Protein AF-A0A3L7ZJ51-F1 (afdb_monomer)

Secondary structure (DSSP, 8-state):
--STTHHHHHHHHHHHHHHHHHHHHHHTT-HHHHHHGGGEEEETTEEEESS-HHHHHHHHHHS-TTSPPP---SBTTEEEETTEEEEEETTEEEEEE--GGGGSSS----S--TTSS--HHHHHHHHHHHHHHHHHH-SSHHHHHHHHHHHHHHHHHTT--HHHHHHHHHHHHHHSHHHHGGG-S--HHHHHHHHSPPPSS-HHHHHHHHTTTTSTTHHHHHHHHHHHHHHTT--HHHHHHHHHTTS-TTSHHHHHHHHHTT-SS------

Solvent-accessible surface area (backbone atoms only — not comparable to full-atom values): 15934 Å² total; per-residue (Å²): 132,93,54,93,59,44,66,61,52,53,43,50,55,54,47,51,36,52,50,50,47,54,52,49,35,58,74,70,64,41,60,70,63,53,57,34,51,73,48,48,48,72,56,84,91,50,74,48,71,55,91,36,81,60,52,78,75,40,46,77,75,41,38,59,87,91,60,76,86,75,86,77,52,81,46,102,46,30,30,74,55,92,57,29,30,40,34,56,56,97,92,38,86,39,35,26,75,36,57,78,68,73,76,48,98,57,90,76,89,85,71,79,48,62,86,51,101,56,68,64,71,66,58,58,47,54,55,47,56,49,52,52,50,35,44,68,40,24,60,48,58,67,55,35,23,53,54,37,24,54,50,37,45,54,41,46,75,29,62,47,55,66,76,55,52,53,54,46,48,54,51,40,54,69,77,46,44,78,57,46,52,79,68,47,98,71,55,71,45,55,54,37,56,70,16,44,54,80,61,87,51,50,69,66,58,46,57,57,50,62,75,38,63,96,44,89,66,38,68,66,55,49,46,55,50,50,57,55,40,45,69,66,37,47,57,58,58,36,47,49,54,33,46,50,77,75,38,61,73,88,38,69,69,42,52,53,45,30,59,78,62,71,43,71,86,51,77,82,75,72,133

Mean predicted aligned error: 6.63 Å

Radius of gyration: 26.56 Å; Cα contacts (8 Å, |Δi|>4): 261; chains: 1; bounding box: 64×36×78 Å

Foldseek 3Di:
DPDPCVLVVQVVVLVVLVVVVLVVCVVVVVVVLNVQCVQWDDDRLDIDGDNRPCCVVCVCVSDPPVDDDDDQAPDPAWHDDDQWIWGQDPNDTFIAGDDCCVVDPDDDDDAAQPVDPDDPVVSLVVLLVQLLVGLQGGLEVLRSLVSLQVVLVSVVVSVDALVSNLVSLVVSCVVVVVSCPSHPDDDSLRCCQRRHHADLAHPVLLVQLLVLPPHPPSLVSNLVVLLVCVVSNHDLQNSLVNLCVRDPCPDPSSVVSCVSNVSPPPPPPDD

pLDDT: mean 90.72, std 9.19, range [30.67, 98.12]

Organism: Parabacteroides distasonis (NCBI:txid823)

Structure (mmCIF, N/CA/C/O backbone):
data_AF-A0A3L7ZJ51-F1
#
_entry.id   AF-A0A3L7ZJ51-F1
#
loop_
_atom_site.group_PDB
_atom_site.id
_atom_site.type_symbol
_atom_site.label_atom_id
_atom_site.label_alt_id
_atom_site.label_comp_id
_atom_site.label_asym_id
_atom_site.label_entity_id
_atom_site.label_seq_id
_atom_site.pdbx_PDB_ins_code
_atom_site.Cartn_x
_atom_site.Cartn_y
_atom_site.Cartn_z
_atom_site.occupancy
_atom_site.B_iso_or_equiv
_atom_site.auth_seq_id
_atom_site.auth_comp_id
_atom_site.auth_asym_id
_atom_site.auth_atom_id
_atom_site.pdbx_PDB_model_num
ATOM 1 N N . MET A 1 1 ? -30.639 -9.937 6.201 1.00 53.44 1 MET A N 1
ATOM 2 C CA . MET A 1 1 ? -29.895 -9.439 5.019 1.00 53.44 1 MET A CA 1
ATOM 3 C C . MET A 1 1 ? -30.842 -9.340 3.830 1.00 53.44 1 MET A C 1
ATOM 5 O O . MET A 1 1 ? -31.761 -10.142 3.764 1.00 53.44 1 MET A O 1
ATOM 9 N N . GLY A 1 2 ? -30.653 -8.371 2.928 1.00 81.25 2 GLY A N 1
ATOM 10 C CA . GLY A 1 2 ? -31.446 -8.257 1.689 1.00 81.25 2 GLY A CA 1
ATOM 11 C C . GLY A 1 2 ? -32.393 -7.054 1.596 1.00 81.25 2 GLY A C 1
ATOM 12 O O . GLY A 1 2 ? -32.952 -6.817 0.532 1.00 81.25 2 GLY A O 1
ATOM 13 N N . THR A 1 3 ? -32.543 -6.261 2.661 1.00 84.88 3 THR A N 1
ATOM 14 C CA . THR A 1 3 ? -33.271 -4.981 2.635 1.00 84.88 3 THR A CA 1
ATOM 15 C C . THR A 1 3 ? -32.313 -3.819 2.897 1.00 84.88 3 THR A C 1
ATOM 17 O O . THR A 1 3 ? -31.356 -3.958 3.661 1.00 84.88 3 THR A O 1
ATOM 20 N N . ASN A 1 4 ? -32.572 -2.656 2.288 1.00 90.19 4 ASN A N 1
ATOM 21 C CA . ASN A 1 4 ? -31.683 -1.486 2.371 1.00 90.19 4 ASN A CA 1
ATOM 22 C C . ASN A 1 4 ? -31.471 -0.978 3.808 1.00 90.19 4 ASN A C 1
ATOM 24 O O . ASN A 1 4 ? -30.425 -0.414 4.111 1.00 90.19 4 ASN A O 1
ATOM 28 N N . CYS A 1 5 ? -32.447 -1.176 4.698 1.00 93.19 5 CYS A N 1
ATOM 29 C CA . CYS A 1 5 ? -32.374 -0.726 6.086 1.00 93.19 5 CYS A CA 1
ATOM 30 C C . CYS A 1 5 ? -31.684 -1.724 7.026 1.00 93.19 5 CYS A C 1
ATOM 32 O O . CYS A 1 5 ? -31.375 -1.357 8.155 1.00 93.19 5 CYS A O 1
ATOM 34 N N . ALA A 1 6 ? -31.446 -2.970 6.598 1.00 91.94 6 ALA A N 1
ATOM 35 C CA . ALA A 1 6 ? -30.962 -4.022 7.491 1.00 91.94 6 ALA A CA 1
ATOM 36 C C . ALA A 1 6 ? -29.646 -3.672 8.218 1.00 91.94 6 ALA A C 1
ATOM 38 O O . ALA A 1 6 ? -29.609 -3.876 9.429 1.00 91.94 6 ALA A O 1
ATOM 39 N N . PRO A 1 7 ? -28.606 -3.104 7.564 1.00 91.62 7 PRO A N 1
ATOM 40 C CA . PRO A 1 7 ? -27.367 -2.747 8.260 1.00 91.62 7 PRO A CA 1
ATOM 41 C C . PRO A 1 7 ? -27.575 -1.677 9.336 1.00 91.62 7 PRO A C 1
ATOM 43 O O . PRO A 1 7 ? -27.013 -1.780 10.417 1.00 91.62 7 PRO A O 1
ATOM 46 N N . LEU A 1 8 ? -28.427 -0.680 9.067 1.00 91.81 8 LEU A N 1
ATOM 47 C CA . LEU A 1 8 ? -28.727 0.393 10.021 1.00 91.81 8 LEU A CA 1
ATOM 48 C C . LEU A 1 8 ? -29.508 -0.129 11.229 1.00 91.81 8 LEU A C 1
ATOM 50 O O . LEU A 1 8 ? -29.259 0.288 12.354 1.00 91.81 8 LEU A O 1
ATOM 54 N N . VAL A 1 9 ? -30.450 -1.046 10.998 1.00 93.00 9 VAL A N 1
ATOM 55 C CA . VAL A 1 9 ? -31.218 -1.679 12.076 1.00 93.00 9 VAL A CA 1
ATOM 56 C C . VAL A 1 9 ? -30.318 -2.571 12.929 1.00 93.00 9 VAL A C 1
ATOM 58 O O . VAL A 1 9 ? -30.420 -2.519 14.148 1.00 93.00 9 VAL A O 1
ATOM 61 N N . ALA A 1 10 ? -29.425 -3.351 12.312 1.00 92.31 10 ALA A N 1
ATOM 62 C CA . ALA A 1 10 ? -28.458 -4.175 13.034 1.00 92.31 10 ALA A CA 1
ATOM 63 C C . ALA A 1 10 ? -27.493 -3.319 13.869 1.00 92.31 10 ALA A C 1
ATOM 65 O O . ALA A 1 10 ? -27.278 -3.604 15.044 1.00 92.31 10 ALA A O 1
ATOM 66 N N . ASP A 1 11 ? -26.980 -2.228 13.295 1.00 93.69 11 ASP A N 1
ATOM 67 C CA . ASP A 1 11 ? -26.101 -1.298 14.003 1.00 93.69 11 ASP A CA 1
ATOM 68 C C . ASP A 1 11 ? -26.805 -0.630 15.194 1.00 93.69 11 ASP A C 1
ATOM 70 O O . ASP A 1 11 ? -26.256 -0.587 16.295 1.00 93.69 11 ASP A O 1
ATOM 74 N N . LEU A 1 12 ? -28.054 -0.184 15.008 1.00 94.31 12 LEU A N 1
ATOM 75 C CA . LEU A 1 12 ? -28.866 0.377 16.087 1.00 94.31 12 LEU A CA 1
ATOM 76 C C . LEU A 1 12 ? -29.159 -0.664 17.174 1.00 94.31 12 LEU A C 1
ATOM 78 O O . LEU A 1 12 ? -29.085 -0.341 18.357 1.00 94.31 12 LEU A O 1
ATOM 82 N N . PHE A 1 13 ? -29.477 -1.898 16.782 1.00 93.69 13 PHE A N 1
ATOM 83 C CA . PHE A 1 13 ? -29.723 -3.003 17.704 1.00 93.69 13 PHE A CA 1
ATOM 84 C C . PHE A 1 13 ? -28.505 -3.242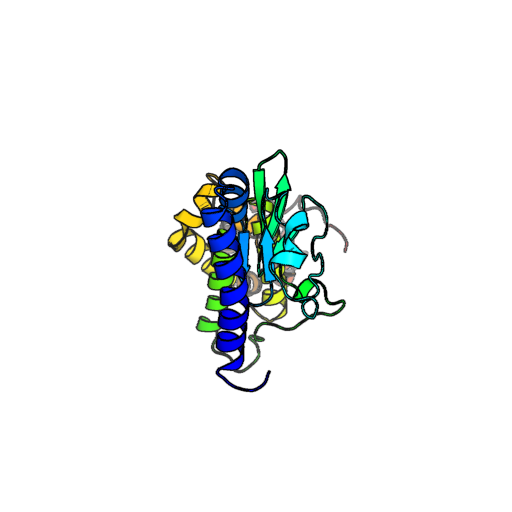 18.601 1.00 93.69 13 PHE A C 1
ATOM 86 O O . PHE A 1 13 ? -28.634 -3.157 19.820 1.00 93.69 13 PHE A O 1
ATOM 93 N N . LEU A 1 14 ? -27.311 -3.418 18.027 1.00 94.81 14 LEU A N 1
ATOM 94 C CA . LEU A 1 14 ? -26.074 -3.588 18.800 1.00 94.81 14 LEU A CA 1
ATOM 95 C C . LEU A 1 14 ? -25.763 -2.362 19.670 1.00 94.81 14 LEU A C 1
ATOM 97 O O . LEU A 1 14 ? -25.428 -2.512 20.844 1.00 94.81 14 LEU A O 1
ATOM 101 N N . TYR A 1 15 ? -25.971 -1.154 19.140 1.00 95.12 15 TYR A N 1
ATOM 102 C CA . TYR A 1 15 ? -25.786 0.085 19.895 1.00 95.12 15 TYR A CA 1
ATOM 103 C C . TYR A 1 15 ? -26.662 0.155 21.153 1.00 95.12 15 TYR A C 1
ATOM 105 O O . TYR A 1 15 ? -26.221 0.695 22.168 1.00 95.12 15 TYR A O 1
ATOM 113 N N . THR A 1 16 ? -27.895 -0.372 21.128 1.00 95.75 16 THR A N 1
ATOM 114 C CA . THR A 1 16 ? -28.755 -0.350 22.326 1.00 95.75 16 THR A CA 1
ATOM 115 C C . THR A 1 16 ? -28.158 -1.139 23.491 1.00 95.75 16 THR A C 1
ATOM 117 O O . THR A 1 16 ? -28.114 -0.606 24.601 1.00 95.75 16 THR A O 1
ATOM 120 N N . TYR A 1 17 ? -27.615 -2.329 23.226 1.00 95.44 17 TYR A N 1
ATOM 121 C CA . TYR A 1 17 ? -26.923 -3.155 24.217 1.00 95.44 17 TYR A CA 1
ATOM 122 C C . TYR A 1 17 ? -25.670 -2.467 24.768 1.00 95.44 17 TYR A C 1
ATOM 124 O O . TYR A 1 17 ? -25.504 -2.326 25.980 1.00 95.44 17 TYR A O 1
ATOM 132 N N . GLU A 1 18 ? -24.812 -1.969 23.873 1.00 95.56 18 GLU A N 1
ATOM 133 C CA . GLU A 1 18 ? -23.581 -1.260 24.239 1.00 95.56 18 GLU A CA 1
ATOM 134 C C . GLU A 1 18 ? -23.888 -0.026 25.103 1.00 95.56 18 GLU A C 1
ATOM 136 O O . GLU A 1 18 ? -23.260 0.201 26.139 1.00 95.56 18 GLU A O 1
ATOM 141 N N . LYS A 1 19 ? -24.896 0.763 24.711 1.00 95.94 19 LYS A N 1
ATOM 142 C CA . LYS A 1 19 ? -25.324 1.960 25.442 1.00 95.94 19 LYS A CA 1
ATOM 143 C C . LYS A 1 19 ? -25.854 1.618 26.829 1.00 95.94 19 LYS A C 1
ATOM 145 O O . LYS A 1 19 ? -25.497 2.302 27.789 1.00 95.94 19 LYS A O 1
ATOM 150 N N . GLU A 1 20 ? -26.721 0.615 26.940 1.00 96.81 20 GLU A N 1
ATOM 151 C CA . GLU A 1 20 ? -27.292 0.203 28.222 1.00 96.81 20 GLU A CA 1
ATOM 152 C C . GLU A 1 20 ? -26.197 -0.266 29.186 1.00 96.81 20 GLU A C 1
ATOM 154 O O . GLU A 1 20 ? -26.138 0.199 30.328 1.00 96.81 20 GLU A O 1
ATOM 159 N N . PHE A 1 21 ? -25.269 -1.094 28.700 1.00 96.06 21 PHE A N 1
ATOM 160 C CA . PHE A 1 21 ? -24.116 -1.549 29.470 1.00 96.06 21 PHE A CA 1
ATOM 161 C C . PHE A 1 21 ? -23.270 -0.376 29.994 1.00 96.06 21 PHE A C 1
ATOM 163 O O . PHE A 1 21 ? -23.012 -0.271 31.197 1.00 96.06 21 PHE A O 1
ATOM 170 N N . ILE A 1 22 ? -22.908 0.570 29.120 1.00 95.81 22 ILE A N 1
ATOM 171 C CA . ILE A 1 22 ? -22.125 1.758 29.494 1.00 95.81 22 ILE A CA 1
ATOM 172 C C . ILE A 1 22 ? -22.863 2.621 30.532 1.00 95.81 22 ILE A C 1
ATOM 174 O O . ILE A 1 22 ? -22.263 3.079 31.510 1.00 95.81 22 ILE A O 1
ATOM 178 N N . GLN A 1 23 ? -24.177 2.812 30.375 1.00 96.44 23 GLN A N 1
ATOM 179 C CA . GLN A 1 23 ? -24.996 3.543 31.348 1.00 96.44 23 GLN A CA 1
ATOM 180 C C . GLN A 1 23 ? -25.055 2.833 32.705 1.00 96.44 23 GLN A C 1
ATOM 182 O O . GLN A 1 23 ? -25.053 3.494 33.747 1.00 96.44 23 GLN A O 1
ATOM 187 N N . ASN A 1 24 ? -25.094 1.502 32.716 1.00 95.94 24 ASN A N 1
ATOM 188 C CA . ASN A 1 24 ? -25.112 0.718 33.946 1.00 95.94 24 ASN A CA 1
ATOM 189 C C . ASN A 1 24 ? -23.770 0.790 34.686 1.00 95.94 24 ASN A C 1
ATOM 191 O O . ASN A 1 24 ? -23.778 1.032 35.895 1.00 95.94 24 ASN A O 1
ATOM 195 N N . LEU A 1 25 ? -22.631 0.717 33.983 1.00 94.94 25 LEU A N 1
ATOM 196 C CA . LEU A 1 25 ? -21.312 0.968 34.584 1.00 94.94 25 LEU A CA 1
ATOM 197 C C . LEU A 1 25 ? -21.237 2.358 35.232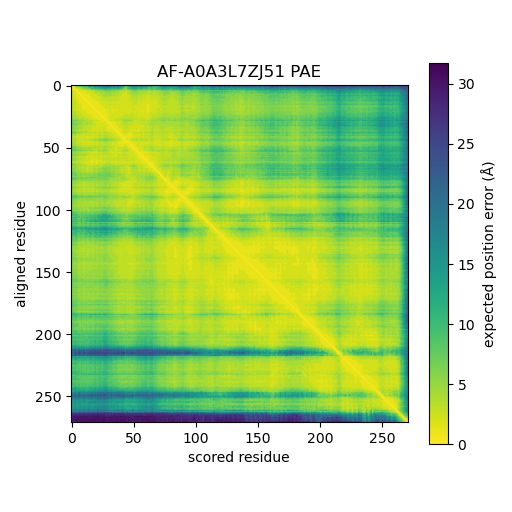 1.00 94.94 25 LEU A C 1
ATOM 199 O O . LEU A 1 25 ? -20.751 2.501 36.358 1.00 94.94 25 LEU A O 1
ATOM 203 N N . GLN A 1 26 ? -21.779 3.379 34.559 1.00 95.19 26 GLN A N 1
ATOM 204 C CA . GLN A 1 26 ? -21.815 4.745 35.082 1.00 95.19 26 GLN A CA 1
ATOM 205 C C . GLN A 1 26 ? -22.679 4.858 36.349 1.00 95.19 26 GLN A C 1
ATOM 207 O O . GLN A 1 26 ? -22.248 5.468 37.330 1.00 95.19 26 GLN A O 1
ATOM 212 N N . LYS A 1 27 ? -23.869 4.240 36.369 1.00 96.56 27 LYS A N 1
ATOM 213 C CA . LYS A 1 27 ? -24.745 4.196 37.558 1.00 96.56 27 LYS A CA 1
ATOM 214 C C . LYS A 1 27 ? -24.078 3.479 38.734 1.00 96.56 27 LYS A C 1
ATOM 216 O O . LYS A 1 27 ? -24.195 3.935 39.869 1.00 96.56 27 LYS A O 1
ATOM 221 N N . GLN A 1 28 ? -23.351 2.396 38.458 1.00 95.56 28 GLN A N 1
ATOM 222 C CA . GLN A 1 28 ? -22.592 1.625 39.449 1.00 95.56 28 GLN A CA 1
ATOM 223 C C . GLN A 1 28 ? -21.291 2.315 39.893 1.00 95.56 28 GLN A C 1
ATOM 225 O O . GLN A 1 28 ? -20.623 1.814 40.793 1.00 95.56 28 GLN A O 1
ATOM 230 N N . ARG A 1 29 ? -20.932 3.464 39.297 1.00 94.75 29 ARG A N 1
ATOM 231 C CA . ARG A 1 29 ? -19.692 4.216 39.572 1.00 94.75 29 ARG A CA 1
ATOM 232 C C . ARG A 1 29 ? -18.406 3.418 39.292 1.00 94.75 29 ARG A C 1
ATOM 234 O O . ARG A 1 29 ? -17.367 3.696 39.888 1.00 94.75 29 ARG A O 1
ATOM 241 N N . LYS A 1 30 ? -18.460 2.470 38.350 1.00 93.00 30 LYS A N 1
ATOM 242 C CA . LYS A 1 30 ? -17.317 1.681 37.851 1.00 93.00 30 LYS A CA 1
ATOM 243 C C . LYS A 1 30 ? -16.521 2.467 36.805 1.00 93.00 30 LYS A C 1
ATOM 245 O O . LYS A 1 30 ? -16.566 2.195 35.605 1.00 93.00 30 LYS A O 1
ATOM 250 N N . PHE A 1 31 ? -15.890 3.554 37.248 1.00 92.69 31 PHE A N 1
ATOM 251 C CA . PHE A 1 31 ? -15.276 4.528 36.342 1.00 92.69 31 PHE A CA 1
ATOM 252 C C . PHE A 1 31 ? -13.987 4.034 35.683 1.00 92.69 31 PHE A C 1
ATOM 254 O O . PHE A 1 31 ? -13.658 4.504 34.595 1.00 92.69 31 PHE A O 1
ATOM 261 N N . ASP A 1 32 ? -13.253 3.120 36.312 1.00 90.75 32 ASP A N 1
ATOM 262 C CA . ASP A 1 32 ? -11.999 2.620 35.749 1.00 90.75 32 ASP A CA 1
ATOM 263 C C . ASP A 1 32 ? -12.262 1.614 34.624 1.00 90.75 32 ASP A C 1
ATOM 265 O O . ASP A 1 32 ? -11.652 1.709 33.558 1.00 90.75 32 ASP A O 1
ATOM 269 N N . GLU A 1 33 ? -13.263 0.748 34.783 1.00 90.62 33 GLU A N 1
ATOM 270 C CA . GLU A 1 33 ? -13.760 -0.116 33.715 1.00 90.62 33 GLU A CA 1
ATOM 271 C C . GLU A 1 33 ? -14.336 0.716 32.571 1.00 90.62 33 GLU A C 1
ATOM 273 O O . GLU A 1 33 ? -13.999 0.477 31.415 1.00 90.62 33 GLU A O 1
ATOM 278 N N . LEU A 1 34 ? -15.132 1.747 32.883 1.00 92.12 34 LEU A N 1
ATOM 279 C CA . LEU A 1 34 ? -15.698 2.654 31.881 1.00 92.12 34 LEU A CA 1
ATOM 280 C C . LEU A 1 34 ? -14.611 3.284 30.992 1.00 92.12 34 LEU A C 1
ATOM 282 O O . LEU A 1 34 ? -14.774 3.344 29.774 1.00 92.12 34 LEU A O 1
ATOM 286 N N . LYS A 1 35 ? -13.483 3.713 31.576 1.00 92.00 35 LYS A N 1
ATOM 287 C CA . LYS A 1 35 ? -12.353 4.273 30.814 1.00 92.00 35 LYS A CA 1
ATOM 288 C C . LYS A 1 35 ? -11.750 3.267 29.835 1.00 92.00 35 LYS A C 1
ATOM 290 O O . LYS A 1 35 ? -11.322 3.682 28.760 1.00 92.00 35 LYS A O 1
ATOM 295 N N . CYS A 1 36 ? -11.728 1.977 30.173 1.00 91.44 36 CYS A N 1
ATOM 296 C CA . CYS A 1 36 ? -11.171 0.939 29.301 1.00 91.44 36 CYS A CA 1
ATOM 297 C C . CYS A 1 36 ? -11.949 0.825 27.975 1.00 91.44 36 CYS A C 1
ATOM 299 O O . CYS A 1 36 ? -11.364 0.550 26.927 1.00 91.44 36 CYS A O 1
ATOM 301 N N . PHE A 1 37 ? -13.255 1.113 27.984 1.00 93.19 37 PHE A N 1
ATOM 302 C CA . PHE A 1 37 ? -14.092 1.072 26.781 1.00 93.19 37 PHE A CA 1
ATOM 303 C C . PHE A 1 37 ? -13.894 2.268 25.836 1.00 93.19 37 PHE A C 1
ATOM 305 O O . PHE A 1 37 ? -14.335 2.197 24.692 1.00 93.19 37 PHE A O 1
ATOM 312 N N . ASN A 1 38 ? -13.162 3.319 26.231 1.00 91.25 38 ASN A N 1
ATOM 313 C CA . ASN A 1 38 ? -12.865 4.455 25.342 1.00 91.25 38 ASN A CA 1
ATOM 314 C C . ASN A 1 38 ? -12.064 4.049 24.093 1.00 91.25 38 ASN A C 1
ATOM 316 O O . ASN A 1 38 ? -12.191 4.681 23.048 1.00 91.25 38 ASN A O 1
ATOM 320 N N . ASN A 1 39 ? -11.256 2.989 24.198 1.00 88.56 39 ASN A N 1
ATOM 321 C CA . ASN A 1 39 ? -10.450 2.445 23.100 1.00 88.56 39 ASN A CA 1
ATOM 322 C C . ASN A 1 39 ? -11.101 1.206 22.462 1.00 88.56 39 ASN A C 1
ATOM 324 O O . ASN A 1 39 ? -10.420 0.350 21.892 1.00 88.56 39 ASN A O 1
ATOM 328 N N . THR A 1 40 ? -12.422 1.082 22.603 1.00 93.56 40 THR A N 1
ATOM 329 C CA . THR A 1 40 ? -13.230 0.055 21.946 1.00 93.56 40 THR A CA 1
ATOM 330 C C . THR A 1 40 ? -14.028 0.707 20.830 1.00 93.56 40 THR A C 1
ATOM 332 O O . THR A 1 40 ? -14.694 1.718 21.028 1.00 93.56 40 THR A O 1
ATOM 335 N N . SER A 1 41 ? -13.926 0.162 19.628 1.00 92.62 41 SER A N 1
ATOM 336 C CA . SER A 1 41 ? -14.610 0.673 18.445 1.00 92.62 41 SER A CA 1
ATOM 337 C C . SER A 1 41 ? -15.269 -0.477 17.711 1.00 92.62 41 SER A C 1
ATOM 339 O O . SER A 1 41 ? -14.646 -1.516 17.504 1.00 92.62 41 SER A O 1
ATOM 341 N N . ARG A 1 42 ? -16.516 -0.280 17.292 1.00 94.00 42 ARG A N 1
ATOM 342 C CA . ARG A 1 42 ? -17.255 -1.235 16.472 1.00 94.00 42 ARG A CA 1
ATOM 343 C C . ARG A 1 42 ? -17.532 -0.630 15.104 1.00 94.00 42 ARG A C 1
ATOM 345 O O . ARG A 1 42 ? -17.902 0.538 14.996 1.00 94.00 42 ARG A O 1
ATOM 352 N N . TYR A 1 43 ? -17.354 -1.431 14.065 1.00 92.50 43 TYR A N 1
ATOM 353 C CA . TYR A 1 43 ? -17.807 -1.127 12.720 1.00 92.50 43 TYR A CA 1
ATOM 354 C C . TYR A 1 43 ? -18.695 -2.265 12.235 1.00 92.50 43 TYR A C 1
ATOM 356 O O . TYR A 1 43 ? -18.200 -3.334 11.887 1.00 92.50 43 TYR A O 1
ATOM 364 N N . LEU A 1 44 ? -20.007 -2.018 12.207 1.00 90.06 44 LEU A N 1
ATOM 365 C CA . LEU A 1 44 ? -21.012 -3.045 11.929 1.00 90.06 44 LEU A CA 1
ATOM 366 C C . LEU A 1 44 ? -20.796 -4.264 12.842 1.00 90.06 44 LEU A C 1
ATOM 368 O O . LEU A 1 44 ? -21.014 -4.146 14.048 1.00 90.06 44 LEU A O 1
ATOM 372 N N . ASP A 1 45 ? -20.331 -5.379 12.282 1.00 90.00 45 ASP A N 1
ATOM 373 C CA . ASP A 1 45 ? -20.145 -6.652 12.979 1.00 90.00 45 ASP A CA 1
ATOM 374 C C . ASP A 1 45 ? -18.711 -6.845 13.520 1.00 90.00 45 ASP A C 1
ATOM 376 O O . ASP A 1 45 ? -18.468 -7.760 14.306 1.00 90.00 45 ASP A O 1
ATOM 380 N N . ASP A 1 46 ? -17.757 -5.989 13.133 1.00 92.62 46 ASP A N 1
ATOM 381 C CA . ASP A 1 46 ? -16.360 -6.080 13.567 1.00 92.62 46 ASP A CA 1
ATOM 382 C C . ASP A 1 46 ? -16.105 -5.178 14.782 1.00 92.62 46 ASP A C 1
ATOM 384 O O . ASP A 1 46 ? -16.381 -3.976 14.755 1.00 92.62 46 ASP A O 1
ATOM 388 N N . ILE A 1 47 ? -15.510 -5.733 15.841 1.00 94.31 47 ILE A N 1
ATOM 389 C CA . ILE A 1 47 ? -15.136 -4.998 17.057 1.00 94.31 47 ILE A CA 1
ATOM 390 C C . ILE A 1 47 ? -13.614 -4.995 17.204 1.00 94.31 47 ILE A C 1
ATOM 392 O O . ILE A 1 47 ? -12.972 -6.044 17.182 1.00 94.31 47 ILE A O 1
ATOM 396 N N . LEU A 1 48 ? -13.046 -3.809 17.411 1.00 94.25 48 LEU A N 1
ATOM 397 C CA . LEU A 1 48 ? -11.648 -3.601 17.757 1.00 94.25 48 LEU A CA 1
ATOM 398 C C . LEU A 1 48 ? -11.543 -3.053 19.176 1.00 94.25 48 LEU A C 1
ATOM 400 O O . LEU A 1 48 ? -12.058 -1.981 19.488 1.00 94.25 48 LEU A O 1
ATOM 404 N N . THR A 1 49 ? -10.814 -3.770 20.021 1.00 92.88 49 THR A N 1
ATOM 405 C CA . THR A 1 4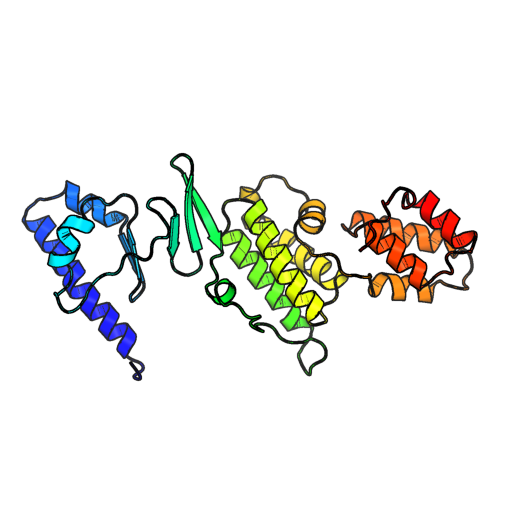9 ? -10.497 -3.364 21.393 1.00 92.88 49 THR A CA 1
ATOM 406 C C . THR A 1 49 ? -8.987 -3.285 21.549 1.00 92.88 49 THR A C 1
ATOM 408 O O . THR A 1 49 ? -8.301 -4.295 21.370 1.00 92.88 49 THR A O 1
ATOM 411 N N . ILE A 1 50 ? -8.465 -2.113 21.906 1.00 89.62 50 ILE A N 1
ATOM 412 C CA . ILE A 1 50 ? -7.037 -1.924 22.190 1.00 89.62 50 ILE A CA 1
ATOM 413 C C . ILE A 1 50 ? -6.875 -1.646 23.683 1.00 89.62 50 ILE A C 1
ATOM 415 O O . ILE A 1 50 ? -7.493 -0.722 24.203 1.00 89.62 50 ILE A O 1
ATOM 419 N N . ASP A 1 51 ? -6.034 -2.443 24.347 1.00 88.81 51 ASP A N 1
ATOM 420 C CA . ASP A 1 51 ? -5.692 -2.286 25.770 1.00 88.81 51 ASP A CA 1
ATOM 421 C C . ASP A 1 51 ? -6.919 -2.254 26.707 1.00 88.81 51 ASP A C 1
ATOM 423 O O . ASP A 1 51 ? -7.023 -1.444 27.624 1.00 88.81 51 ASP A O 1
ATOM 427 N N . ASN A 1 52 ? -7.893 -3.136 26.450 1.00 91.44 52 ASN A N 1
ATOM 428 C CA . ASN A 1 52 ? -9.111 -3.257 27.250 1.00 91.44 52 ASN A CA 1
ATOM 429 C C . ASN A 1 52 ? -9.227 -4.667 27.865 1.00 91.44 52 ASN A C 1
ATOM 431 O O . ASN A 1 52 ? -9.863 -5.542 27.271 1.00 91.44 52 ASN A O 1
ATOM 435 N N . PRO A 1 53 ? -8.643 -4.913 29.055 1.00 86.50 53 PRO A N 1
ATOM 436 C CA . PRO A 1 53 ? -8.761 -6.205 29.734 1.00 86.50 53 PRO A CA 1
ATOM 437 C C . PRO A 1 53 ? -10.187 -6.487 30.237 1.00 86.50 53 PRO A C 1
ATOM 439 O O . PRO A 1 53 ? -10.551 -7.646 30.426 1.00 86.50 53 PRO A O 1
ATOM 442 N N . ALA A 1 54 ? -11.009 -5.450 30.432 1.00 91.38 54 ALA A N 1
ATOM 443 C CA . ALA A 1 54 ? -12.380 -5.587 30.915 1.00 91.38 54 ALA A CA 1
ATOM 444 C C . ALA A 1 54 ? -13.333 -6.142 29.843 1.00 91.38 54 ALA A C 1
ATOM 446 O O . ALA A 1 54 ? -14.328 -6.779 30.186 1.00 91.38 54 ALA A O 1
ATOM 447 N N . PHE A 1 55 ? -13.031 -5.948 28.554 1.00 92.94 55 PHE A N 1
ATOM 448 C CA . PHE A 1 55 ? -13.904 -6.393 27.465 1.00 92.94 55 PHE A CA 1
ATOM 449 C C . PHE A 1 55 ? -14.195 -7.896 27.526 1.00 92.94 55 PHE A C 1
ATOM 451 O O . PHE A 1 55 ? -15.348 -8.306 27.441 1.00 92.94 55 PHE A O 1
ATOM 458 N N . GLU A 1 56 ? -13.164 -8.718 27.738 1.00 89.50 56 GLU A N 1
ATOM 459 C CA . GLU A 1 56 ? -13.312 -10.177 27.762 1.00 89.50 56 GLU A CA 1
ATOM 460 C C . GLU A 1 56 ? -14.192 -10.655 28.929 1.00 89.50 56 GLU A C 1
ATOM 462 O O . GLU A 1 56 ? -14.922 -11.635 28.786 1.00 89.50 56 GLU A O 1
ATOM 467 N N . LEU A 1 57 ? -14.161 -9.938 30.058 1.00 91.69 57 LEU A N 1
ATOM 468 C CA . LEU A 1 57 ? -14.981 -10.229 31.238 1.00 91.69 57 LEU A CA 1
ATOM 469 C C . LEU A 1 57 ? -16.458 -9.899 30.996 1.00 91.69 57 LEU A C 1
ATOM 471 O O . LEU A 1 57 ? -17.335 -10.652 31.413 1.00 91.69 57 LEU A O 1
ATOM 475 N N . TYR A 1 58 ? -16.724 -8.784 30.316 1.00 93.12 58 TYR A N 1
ATOM 476 C CA . TYR A 1 58 ? -18.070 -8.232 30.164 1.00 93.12 58 TYR A CA 1
ATOM 477 C C . TYR A 1 58 ? -18.745 -8.567 28.834 1.00 93.12 58 TYR A C 1
ATOM 479 O O . TYR A 1 58 ? -19.924 -8.277 28.667 1.00 93.12 58 TYR A O 1
ATOM 487 N N . LYS A 1 59 ? -18.061 -9.211 27.882 1.00 92.31 59 LYS A N 1
ATOM 488 C CA . LYS A 1 59 ? -18.621 -9.476 26.546 1.00 92.31 59 LYS A CA 1
ATOM 489 C C . LYS A 1 59 ? -19.970 -10.212 26.558 1.00 92.31 59 LYS A C 1
ATOM 491 O O . LYS A 1 59 ? -20.827 -9.902 25.739 1.00 92.31 59 LYS A O 1
ATOM 496 N N . ASN A 1 60 ? -20.165 -11.129 27.509 1.00 92.25 60 ASN A N 1
ATOM 497 C CA . ASN A 1 60 ? -21.406 -11.898 27.674 1.00 92.25 60 ASN A CA 1
ATOM 498 C C . ASN A 1 60 ? -22.505 -11.119 28.424 1.00 92.25 60 ASN A C 1
ATOM 500 O O . ASN A 1 60 ? -23.648 -11.559 28.454 1.00 92.25 60 ASN A O 1
ATOM 504 N N . GLU A 1 61 ? -22.152 -10.010 29.083 1.00 93.88 61 GLU A N 1
ATOM 505 C CA . GLU A 1 61 ? -23.108 -9.066 29.677 1.00 93.88 61 GLU A CA 1
ATOM 506 C C . GLU A 1 61 ? -23.528 -8.006 28.652 1.00 93.88 61 GLU A C 1
ATOM 508 O O . GLU A 1 61 ? -24.679 -7.580 28.646 1.00 93.88 61 GLU A O 1
ATOM 513 N N . ILE A 1 62 ? -22.604 -7.598 27.773 1.00 94.88 62 ILE A N 1
ATOM 514 C CA . ILE A 1 62 ? -22.875 -6.631 26.708 1.00 94.88 62 ILE A CA 1
ATOM 515 C C . ILE A 1 62 ? -23.794 -7.260 25.664 1.00 94.88 62 ILE A C 1
ATOM 517 O O . ILE A 1 62 ? -24.840 -6.700 25.361 1.00 94.88 62 ILE A O 1
ATOM 521 N N . TYR A 1 63 ? -23.415 -8.409 25.102 1.00 94.75 63 TYR A N 1
ATOM 522 C CA . TYR A 1 63 ? -24.140 -9.006 23.984 1.00 94.75 63 TYR A CA 1
ATOM 523 C C . TYR A 1 63 ? -25.014 -10.181 24.434 1.00 94.75 63 TYR A C 1
ATOM 525 O O . TYR A 1 63 ? -24.616 -10.943 25.318 1.00 94.75 63 TYR A O 1
ATOM 533 N N . PRO A 1 64 ? -26.196 -10.358 23.818 1.00 92.69 64 PRO A N 1
ATOM 534 C CA . PRO A 1 64 ? -27.073 -11.485 24.110 1.00 92.69 64 PRO A CA 1
ATOM 535 C C . PRO A 1 64 ? -26.421 -12.819 23.697 1.00 92.69 64 PRO A C 1
ATOM 537 O O . PRO A 1 64 ? -25.544 -12.852 22.833 1.00 92.69 64 PRO A O 1
ATOM 540 N N . GLN A 1 65 ? -26.850 -13.934 24.299 1.00 91.31 65 GLN A N 1
ATOM 541 C CA . GLN A 1 65 ? -26.214 -15.253 24.120 1.00 91.31 65 GLN A CA 1
ATOM 542 C C . GLN A 1 65 ? -26.262 -15.760 22.671 1.00 91.31 65 GLN A C 1
ATOM 544 O O . GLN A 1 65 ? -25.397 -16.525 22.243 1.00 91.31 65 GLN A O 1
ATOM 549 N N . GLU A 1 66 ? -27.249 -15.308 21.902 1.00 91.69 66 GLU A N 1
ATOM 550 C CA . GLU A 1 66 ? -27.409 -15.592 20.479 1.00 91.69 66 GLU A CA 1
ATOM 551 C C . GLU A 1 66 ? -26.285 -14.973 19.625 1.00 91.69 66 GLU A C 1
ATOM 553 O O . GLU A 1 66 ? -26.040 -15.429 18.507 1.00 91.69 66 GLU A O 1
ATOM 558 N N . LEU A 1 67 ? -25.577 -13.960 20.142 1.00 91.00 67 LEU A N 1
ATOM 559 C CA . LEU A 1 67 ? -24.453 -13.293 19.488 1.00 91.00 67 LEU A CA 1
ATOM 560 C C . LEU A 1 67 ? -23.124 -13.743 20.102 1.00 91.00 67 LEU A C 1
ATOM 562 O O . LEU A 1 67 ? -22.574 -13.131 21.015 1.00 91.00 67 LEU A O 1
ATOM 566 N N . THR A 1 68 ? -22.569 -14.823 19.554 1.00 89.38 68 THR A N 1
ATOM 567 C CA . THR A 1 68 ? -21.247 -15.316 19.958 1.00 89.38 68 THR A CA 1
ATOM 568 C C . THR A 1 68 ? -20.132 -14.545 19.251 1.00 89.38 68 THR A C 1
ATOM 570 O O . THR A 1 68 ? -20.006 -14.591 18.026 1.00 89.38 68 THR A O 1
ATOM 573 N N . LEU A 1 69 ? -19.281 -13.874 20.028 1.00 91.62 69 LEU A N 1
ATOM 574 C CA . LEU A 1 69 ? -18.095 -13.194 19.510 1.00 91.62 69 LEU A CA 1
ATOM 575 C C . LEU A 1 69 ? -16.953 -14.179 19.252 1.00 91.62 69 LEU A C 1
ATOM 577 O O . LEU A 1 69 ? -16.511 -14.894 20.154 1.00 91.62 69 LEU A O 1
ATOM 581 N N . ASN A 1 70 ? -16.419 -14.145 18.032 1.00 90.75 70 ASN A N 1
ATOM 582 C CA . ASN A 1 70 ? -15.250 -14.922 17.638 1.00 90.75 70 ASN A CA 1
ATOM 583 C C . ASN A 1 70 ? -13.990 -14.053 17.667 1.00 90.75 70 ASN A C 1
ATOM 585 O O . ASN A 1 70 ? -13.977 -12.938 17.148 1.00 90.75 70 ASN A O 1
ATOM 589 N N . LYS A 1 71 ? -12.901 -14.578 18.235 1.00 90.12 71 LYS A N 1
ATOM 590 C CA . LYS A 1 71 ? -11.610 -13.884 18.240 1.00 90.12 71 LYS A CA 1
ATOM 591 C C . LYS A 1 71 ? -10.949 -14.030 16.867 1.00 90.12 71 LYS A C 1
ATOM 593 O O . LYS A 1 71 ? -10.465 -15.105 16.531 1.00 90.12 71 LYS A O 1
ATOM 598 N N . ALA A 1 72 ? -10.925 -12.945 16.095 1.00 88.62 72 ALA A N 1
ATOM 599 C CA . ALA A 1 72 ? -10.335 -12.908 14.753 1.00 88.62 72 ALA A CA 1
ATOM 600 C C . ALA A 1 72 ? -8.821 -12.609 14.736 1.00 88.62 72 ALA A C 1
ATOM 602 O O . ALA A 1 72 ? -8.196 -12.638 13.678 1.00 88.62 72 ALA A O 1
ATOM 603 N N . ASN A 1 73 ? -8.225 -12.309 15.894 1.00 90.94 73 ASN A N 1
ATOM 604 C CA . ASN A 1 73 ? -6.820 -11.919 15.977 1.00 90.94 73 ASN A CA 1
ATOM 605 C C . ASN A 1 73 ? -5.885 -13.051 15.534 1.00 90.94 73 ASN A C 1
ATOM 607 O O . ASN A 1 73 ? -6.063 -14.203 15.930 1.00 90.94 73 ASN A O 1
ATOM 611 N N . LEU A 1 74 ? -4.823 -12.694 14.809 1.00 89.69 74 LEU A N 1
ATOM 612 C CA . LEU A 1 74 ? -3.736 -13.617 14.473 1.00 89.69 74 LEU A CA 1
ATOM 613 C C . LEU A 1 74 ? -2.872 -13.916 15.705 1.00 89.69 74 LEU A C 1
ATOM 615 O O . LEU A 1 74 ? -2.398 -15.034 15.892 1.00 89.69 74 LEU A O 1
ATOM 619 N N . SER A 1 75 ? -2.680 -12.919 16.570 1.00 92.44 75 SER A N 1
ATOM 620 C CA . SER A 1 75 ? -2.026 -13.069 17.871 1.00 92.44 75 SER A CA 1
ATOM 621 C C . SER A 1 75 ? -2.516 -12.000 18.855 1.00 92.44 75 SER A C 1
ATOM 623 O O . SER A 1 75 ? -3.316 -11.135 18.510 1.00 92.44 75 SER A O 1
ATOM 625 N N . ASN A 1 76 ? -2.029 -12.007 20.098 1.00 89.38 76 ASN A N 1
ATOM 626 C CA . ASN A 1 76 ? -2.362 -10.937 21.049 1.00 89.38 76 ASN A CA 1
ATOM 627 C C . ASN A 1 76 ? -1.781 -9.566 20.652 1.00 89.38 76 ASN A C 1
ATOM 629 O O . ASN A 1 76 ? -2.206 -8.553 21.198 1.00 89.38 76 ASN A O 1
ATOM 633 N N . THR A 1 77 ? -0.832 -9.524 19.714 1.00 93.25 77 THR A N 1
ATOM 634 C CA . THR A 1 77 ? -0.173 -8.299 19.248 1.00 93.25 77 THR A CA 1
ATOM 635 C C . THR A 1 77 ? -0.395 -8.032 17.763 1.00 93.25 77 THR A C 1
ATOM 637 O O . THR A 1 77 ? 0.174 -7.078 17.246 1.00 93.25 77 THR A O 1
ATOM 640 N N . GLU A 1 78 ? -1.197 -8.837 17.062 1.00 95.19 78 GLU A N 1
ATOM 641 C CA . GLU A 1 78 ? -1.463 -8.673 15.633 1.00 95.19 78 GLU A CA 1
ATOM 642 C C . GLU A 1 78 ? -2.901 -9.053 15.288 1.00 95.19 78 GLU A C 1
ATOM 644 O O . GLU A 1 78 ? -3.363 -10.153 15.609 1.00 95.19 78 GLU A O 1
ATOM 649 N N . THR A 1 79 ? -3.597 -8.155 14.596 1.00 94.81 79 THR A N 1
ATOM 650 C CA . THR A 1 79 ? -4.950 -8.410 14.114 1.00 94.81 79 THR A CA 1
ATOM 651 C C . THR A 1 79 ? -5.272 -7.605 12.853 1.00 94.81 79 THR A C 1
ATOM 653 O O . THR A 1 79 ? -4.920 -6.421 12.771 1.00 94.81 79 THR A O 1
ATOM 656 N N . PRO A 1 80 ? -5.948 -8.210 11.863 1.00 94.94 80 PRO A N 1
ATOM 657 C CA . PRO A 1 80 ? -6.597 -7.455 10.809 1.00 94.94 80 PRO A CA 1
ATOM 658 C C . PRO A 1 80 ? -7.873 -6.783 11.337 1.00 94.94 80 PRO A C 1
ATOM 660 O O . PRO A 1 80 ? -8.688 -7.405 12.012 1.00 94.94 80 PRO A O 1
ATOM 663 N N . PHE A 1 81 ? -8.081 -5.520 10.978 1.00 94.25 81 PHE A N 1
ATOM 664 C CA . PHE A 1 81 ? -9.326 -4.798 11.212 1.00 94.25 81 PHE A CA 1
ATOM 665 C C . PHE A 1 81 ? -9.630 -3.911 10.003 1.00 94.25 81 PHE A C 1
ATOM 667 O O . PHE A 1 81 ? -8.847 -3.021 9.662 1.00 94.25 81 PHE A O 1
ATOM 674 N N . LEU A 1 82 ? -10.766 -4.159 9.346 1.00 92.94 82 LEU A N 1
ATOM 675 C CA . LEU A 1 82 ? -11.147 -3.515 8.085 1.00 92.94 82 LEU A CA 1
ATOM 676 C C . LEU A 1 82 ? -10.059 -3.673 7.002 1.00 92.94 82 LEU A C 1
ATOM 678 O O . LEU A 1 82 ? -9.776 -4.786 6.5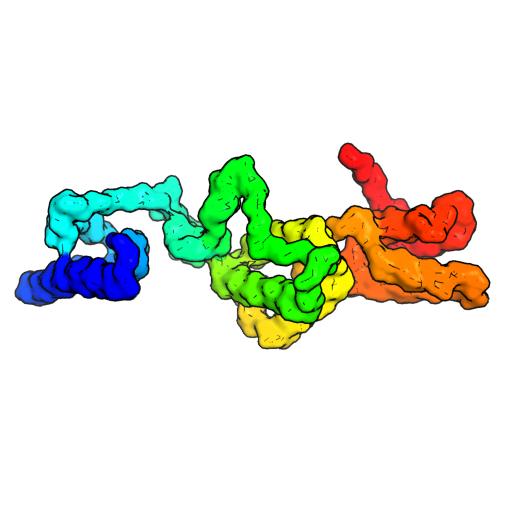62 1.00 92.94 82 LEU A O 1
ATOM 682 N N . ASP A 1 83 ? -9.463 -2.568 6.549 1.00 93.00 83 ASP A N 1
ATOM 683 C CA . ASP A 1 83 ? -8.391 -2.523 5.551 1.00 93.00 83 ASP A CA 1
ATOM 684 C C . ASP A 1 83 ? -6.987 -2.370 6.163 1.00 93.00 83 ASP A C 1
ATOM 686 O O . ASP A 1 83 ? -6.010 -2.144 5.437 1.00 93.00 83 ASP A O 1
ATOM 690 N N . LEU A 1 84 ? -6.864 -2.516 7.487 1.00 96.06 84 LEU A N 1
ATOM 691 C CA . LEU A 1 84 ? -5.611 -2.396 8.223 1.00 96.06 84 LEU A CA 1
ATOM 692 C C . LEU A 1 84 ? -5.192 -3.730 8.829 1.00 96.06 84 LEU A C 1
ATOM 694 O O . LEU A 1 84 ? -5.987 -4.427 9.449 1.00 96.06 84 LEU A O 1
ATOM 698 N N . ASN A 1 85 ? -3.910 -4.052 8.711 1.00 96.56 85 ASN A N 1
ATOM 699 C CA . ASN A 1 85 ? -3.260 -4.995 9.606 1.00 96.56 85 ASN A CA 1
ATOM 700 C C . ASN A 1 85 ? -2.589 -4.185 10.714 1.00 96.56 85 ASN A C 1
ATOM 702 O O . ASN A 1 85 ? -1.714 -3.357 10.433 1.00 96.56 85 ASN A O 1
ATOM 706 N N . ILE A 1 86 ? -3.023 -4.403 11.950 1.00 96.12 86 ILE A N 1
ATOM 707 C CA . ILE A 1 86 ? -2.577 -3.671 13.131 1.00 96.12 86 ILE A CA 1
ATOM 708 C C . ILE A 1 86 ? -1.649 -4.585 13.924 1.00 96.12 86 ILE A C 1
ATOM 710 O O . ILE A 1 86 ? -2.043 -5.675 14.332 1.00 96.12 86 ILE A O 1
ATOM 714 N N . LYS A 1 87 ? -0.423 -4.123 14.170 1.00 95.88 87 LYS A N 1
ATOM 715 C CA . LYS A 1 87 ? 0.590 -4.814 14.970 1.00 95.88 87 LYS A CA 1
ATOM 716 C C . LYS A 1 87 ? 1.064 -3.946 16.124 1.00 95.88 87 LYS A C 1
ATOM 718 O O . LYS A 1 87 ? 1.247 -2.743 15.964 1.00 95.88 87 LYS A O 1
ATOM 723 N N . ILE A 1 88 ? 1.342 -4.558 17.266 1.00 94.56 88 ILE A N 1
ATOM 724 C CA . ILE A 1 88 ? 2.015 -3.917 18.395 1.00 94.56 88 ILE A CA 1
ATOM 725 C C . ILE A 1 88 ? 3.473 -4.369 18.383 1.00 94.56 88 ILE A C 1
ATOM 727 O O . ILE A 1 88 ? 3.775 -5.531 18.652 1.00 94.56 88 ILE A O 1
ATOM 731 N N . VAL A 1 89 ? 4.381 -3.444 18.075 1.00 93.69 89 VAL A N 1
ATOM 732 C CA . VAL A 1 89 ? 5.829 -3.688 18.029 1.00 93.69 89 VAL A CA 1
ATOM 733 C C . VAL A 1 89 ? 6.501 -2.719 18.993 1.00 93.69 89 VAL A C 1
ATOM 735 O O . VAL A 1 89 ? 6.344 -1.507 18.868 1.00 93.69 89 VAL A O 1
ATOM 738 N N . ASN A 1 90 ? 7.228 -3.244 19.984 1.00 92.44 90 ASN A N 1
ATOM 739 C CA . ASN A 1 90 ? 7.918 -2.448 21.010 1.00 92.44 90 ASN A CA 1
ATOM 740 C C . ASN A 1 90 ? 7.005 -1.415 21.706 1.00 92.44 90 ASN A C 1
ATOM 742 O O . ASN A 1 90 ? 7.392 -0.265 21.912 1.00 92.44 90 ASN A O 1
ATOM 746 N N . GLY A 1 91 ? 5.763 -1.808 22.012 1.00 90.25 91 GLY A N 1
ATOM 747 C CA . GLY A 1 91 ? 4.772 -0.939 22.657 1.00 90.25 91 GLY A CA 1
ATOM 748 C C . GLY A 1 91 ? 4.193 0.162 21.760 1.00 90.25 91 GLY A C 1
ATOM 749 O O . GLY A 1 91 ? 3.490 1.037 22.255 1.00 90.25 91 GLY A O 1
ATOM 750 N N . LYS A 1 92 ? 4.470 0.144 20.450 1.00 93.06 92 LYS A N 1
ATOM 751 C CA . LYS A 1 92 ? 3.915 1.089 19.473 1.00 93.06 92 LYS A CA 1
ATOM 752 C C . LYS A 1 92 ? 3.008 0.379 18.481 1.00 93.06 92 LYS A C 1
ATOM 754 O O . LYS A 1 92 ? 3.252 -0.767 18.111 1.00 93.06 92 LYS A O 1
ATOM 759 N N . ILE A 1 93 ? 1.985 1.093 18.022 1.00 94.31 93 ILE A N 1
ATOM 760 C CA . ILE A 1 93 ? 1.080 0.609 16.983 1.00 94.31 93 ILE A CA 1
ATOM 761 C C . ILE A 1 93 ? 1.733 0.820 15.614 1.00 94.31 93 ILE A C 1
ATOM 763 O O . ILE A 1 93 ? 2.032 1.943 15.205 1.00 94.31 93 ILE A O 1
ATOM 767 N N . HIS A 1 94 ? 1.922 -0.279 14.901 1.00 96.50 94 HIS A N 1
ATOM 768 C CA . HIS A 1 94 ? 2.322 -0.330 13.508 1.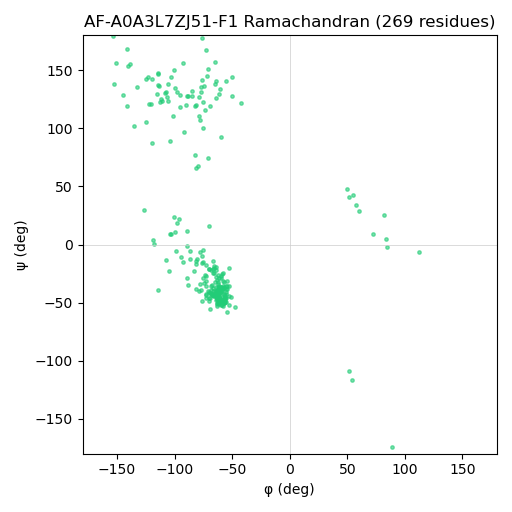00 96.50 94 HIS A CA 1
ATOM 769 C C . HIS A 1 94 ? 1.123 -0.767 12.673 1.00 96.50 94 HIS A C 1
ATOM 771 O O . HIS A 1 94 ? 0.450 -1.742 12.992 1.00 96.50 94 HIS A O 1
ATOM 777 N N . THR A 1 95 ? 0.855 -0.036 11.599 1.00 97.19 95 THR A N 1
ATOM 778 C CA . THR A 1 95 ? -0.244 -0.324 10.678 1.00 97.19 95 THR A CA 1
ATOM 779 C C . THR A 1 95 ? 0.301 -0.584 9.287 1.00 97.19 95 THR A C 1
ATOM 781 O O . THR A 1 95 ? 1.276 0.038 8.863 1.00 97.19 95 THR A O 1
ATOM 784 N N . SER A 1 96 ? -0.312 -1.528 8.587 1.00 97.38 96 SER A N 1
ATOM 785 C CA . SER A 1 96 ? -0.059 -1.816 7.177 1.00 97.38 96 SER A CA 1
ATOM 786 C C . SER A 1 96 ? -1.381 -2.139 6.485 1.00 97.38 96 SER A C 1
ATOM 788 O O . SER A 1 96 ? -2.412 -2.287 7.135 1.00 97.38 96 SER A O 1
ATOM 790 N N . VAL A 1 97 ? -1.388 -2.202 5.155 1.00 97.25 97 VAL A N 1
ATOM 791 C CA . VAL A 1 97 ? -2.615 -2.490 4.400 1.00 97.25 97 VAL A CA 1
ATOM 792 C C . VAL A 1 97 ? -2.941 -3.973 4.512 1.00 97.25 97 VAL A C 1
ATOM 794 O O . VAL A 1 97 ? -2.153 -4.800 4.054 1.00 97.25 97 VAL A O 1
ATOM 797 N N . TYR A 1 98 ? -4.130 -4.292 5.013 1.00 95.50 98 TYR A N 1
ATOM 798 C CA . TYR A 1 98 ? -4.705 -5.626 4.913 1.00 95.50 98 TYR A CA 1
ATOM 799 C C . TYR A 1 98 ? -5.693 -5.674 3.749 1.00 95.50 98 TYR A C 1
ATOM 801 O O . TYR A 1 98 ? -6.536 -4.795 3.573 1.00 95.50 98 TYR A O 1
ATOM 809 N N . ASP A 1 99 ? -5.568 -6.691 2.907 1.00 92.44 99 ASP A N 1
ATOM 810 C CA . ASP A 1 99 ? -6.509 -6.944 1.828 1.00 92.44 99 ASP A CA 1
ATOM 811 C C . ASP A 1 99 ? -6.817 -8.430 1.834 1.00 92.44 99 ASP A C 1
ATOM 813 O O . ASP A 1 99 ? -6.026 -9.231 1.350 1.00 92.44 99 ASP A O 1
ATOM 817 N N . LYS A 1 100 ? -7.985 -8.787 2.371 1.00 89.62 100 LYS A N 1
ATOM 818 C CA . LYS A 1 100 ? -8.460 -10.173 2.485 1.00 89.62 100 LYS A CA 1
ATOM 819 C C . LYS A 1 100 ? -8.428 -10.932 1.155 1.00 89.62 100 LYS A C 1
ATOM 821 O O . LYS A 1 100 ? -8.433 -12.156 1.129 1.00 89.62 100 LYS A O 1
ATOM 826 N N . ARG A 1 101 ? -8.387 -10.217 0.023 1.00 89.94 101 ARG A N 1
ATOM 827 C CA . ARG A 1 101 ? -8.231 -10.838 -1.295 1.00 89.94 101 ARG A CA 1
ATOM 828 C C . ARG A 1 101 ? -6.882 -11.521 -1.493 1.00 89.94 101 ARG A C 1
ATOM 830 O O . ARG A 1 101 ? -6.784 -12.398 -2.343 1.00 89.94 101 ARG A O 1
ATOM 837 N N . ASP A 1 102 ? -5.863 -11.096 -0.760 1.00 89.38 102 ASP A N 1
ATOM 838 C CA . ASP A 1 102 ? -4.536 -11.698 -0.815 1.00 89.38 102 ASP A CA 1
ATOM 839 C C . ASP A 1 102 ? -4.492 -13.051 -0.071 1.00 89.38 102 ASP A C 1
ATOM 841 O O . ASP A 1 102 ? -3.590 -13.842 -0.329 1.00 89.38 102 ASP A O 1
ATOM 845 N N . ASP A 1 103 ? -5.497 -13.361 0.762 1.00 89.88 103 ASP A N 1
ATOM 846 C CA . ASP A 1 103 ? -5.608 -14.641 1.481 1.00 89.88 103 ASP A CA 1
ATOM 847 C C . ASP A 1 103 ? -6.181 -15.770 0.606 1.00 89.88 103 ASP A C 1
ATOM 849 O O . ASP A 1 103 ? -6.127 -16.947 0.970 1.00 89.88 103 ASP A O 1
ATOM 853 N N . PHE A 1 104 ? -6.745 -15.443 -0.561 1.00 90.25 104 PHE A N 1
ATOM 854 C CA . PHE A 1 104 ? -7.219 -16.461 -1.490 1.00 90.25 104 PHE A CA 1
ATOM 855 C C . PHE A 1 104 ? -6.044 -17.087 -2.247 1.00 90.25 104 PHE A C 1
ATOM 857 O O . PHE A 1 104 ? -5.197 -16.393 -2.804 1.00 90.25 104 PHE A O 1
ATOM 864 N N . GLY A 1 105 ? -6.043 -18.417 -2.372 1.00 91.31 105 GLY A N 1
ATOM 865 C CA . GLY A 1 105 ? -5.027 -19.173 -3.120 1.00 91.31 105 GLY A CA 1
ATOM 866 C C . GLY A 1 105 ? -5.068 -19.003 -4.647 1.00 91.31 105 GLY A C 1
ATOM 867 O O . GLY A 1 105 ? -4.511 -19.829 -5.367 1.00 91.31 105 GLY A O 1
ATOM 868 N N . PHE A 1 106 ? -5.751 -17.979 -5.166 1.00 89.81 106 PHE A N 1
ATOM 869 C CA . PHE A 1 106 ? -5.886 -17.708 -6.595 1.00 89.81 106 PHE A CA 1
ATOM 870 C C . PHE A 1 106 ? -5.812 -16.209 -6.900 1.00 89.81 106 PHE A C 1
ATOM 872 O O . PHE A 1 106 ? -6.153 -15.353 -6.086 1.00 89.81 106 PHE A O 1
ATOM 879 N N . ASN A 1 107 ? -5.383 -15.877 -8.118 1.00 85.00 107 ASN A N 1
ATOM 880 C CA . ASN A 1 107 ? -5.246 -14.488 -8.544 1.00 85.00 107 ASN A CA 1
ATOM 881 C C . ASN A 1 107 ? -6.613 -13.841 -8.799 1.00 85.00 107 ASN A C 1
ATOM 883 O O . ASN A 1 107 ? -7.308 -14.195 -9.751 1.00 85.00 107 ASN A O 1
ATOM 887 N N . ILE A 1 108 ? -6.954 -12.825 -8.006 1.00 88.12 108 ILE A N 1
ATOM 888 C CA . ILE A 1 108 ? -8.162 -12.019 -8.214 1.00 88.12 108 ILE A CA 1
ATOM 889 C C . ILE A 1 108 ? -7.854 -10.824 -9.121 1.00 88.12 108 ILE A C 1
ATOM 891 O O . ILE A 1 108 ? -7.038 -9.952 -8.795 1.00 88.12 108 ILE A O 1
ATOM 895 N N . VAL A 1 109 ? -8.551 -10.759 -10.257 1.00 86.19 109 VAL A N 1
ATOM 896 C CA . VAL A 1 109 ? -8.488 -9.632 -11.195 1.00 86.19 109 VAL A CA 1
ATOM 897 C C . VAL A 1 109 ? -9.351 -8.487 -10.663 1.00 86.19 109 VAL A C 1
ATOM 899 O O . VAL A 1 109 ? -10.571 -8.579 -10.641 1.00 86.19 109 VAL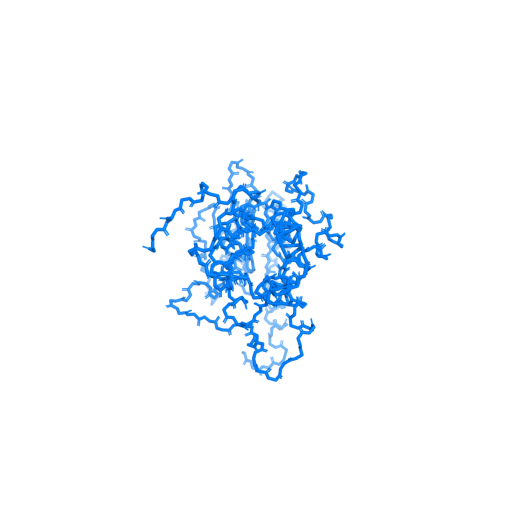 A O 1
ATOM 902 N N . ASN A 1 110 ? -8.708 -7.397 -10.234 1.00 87.06 110 ASN A N 1
ATOM 903 C CA . ASN A 1 110 ? -9.368 -6.263 -9.566 1.00 87.06 110 ASN A CA 1
ATOM 904 C C . ASN A 1 110 ? -9.255 -4.929 -10.331 1.00 87.06 110 ASN A C 1
ATOM 906 O O . ASN A 1 110 ? -9.721 -3.898 -9.851 1.00 87.06 110 ASN A O 1
ATOM 910 N N . PHE A 1 111 ? -8.602 -4.926 -11.495 1.00 91.00 111 PHE A N 1
ATOM 911 C CA . PHE A 1 111 ? -8.315 -3.724 -12.283 1.00 91.00 111 PHE A CA 1
ATOM 912 C C . PHE A 1 111 ? -8.538 -3.997 -13.773 1.00 91.00 111 PHE A C 1
ATOM 914 O O . PHE A 1 111 ? -8.452 -5.158 -14.184 1.00 91.00 111 PHE A O 1
ATOM 921 N N . PRO A 1 112 ? -8.814 -2.963 -14.586 1.00 90.69 112 PRO A N 1
ATOM 922 C CA . PRO A 1 112 ? -9.064 -3.143 -16.008 1.00 90.69 112 PRO A CA 1
ATOM 923 C C . PRO A 1 112 ? -7.789 -3.514 -16.770 1.00 90.69 112 PRO A C 1
ATOM 925 O O . PRO A 1 112 ? -6.688 -3.082 -16.425 1.00 90.69 112 PRO A O 1
ATOM 928 N N . TRP A 1 113 ? -7.967 -4.249 -17.862 1.00 93.25 113 TRP A N 1
ATOM 929 C CA . TRP A 1 113 ? -6.925 -4.476 -18.855 1.00 93.25 113 TRP A CA 1
ATOM 930 C C . TRP A 1 113 ? -6.902 -3.314 -19.862 1.00 93.25 113 TRP A C 1
ATOM 932 O O . TRP A 1 113 ? -7.945 -2.934 -20.391 1.00 93.25 113 TRP A O 1
ATOM 942 N N . LEU A 1 114 ? -5.735 -2.695 -20.098 1.00 91.50 114 LEU A N 1
ATOM 943 C CA . LEU A 1 114 ? -5.618 -1.496 -20.958 1.00 91.50 114 LEU A CA 1
ATOM 944 C C . LEU A 1 114 ? -5.641 -1.773 -22.469 1.00 91.50 114 LEU A C 1
ATOM 946 O O . LEU A 1 114 ? -5.578 -0.828 -23.266 1.00 91.50 114 LEU A O 1
ATOM 950 N N . ASP A 1 115 ? -5.635 -3.041 -22.855 1.00 88.06 115 ASP A N 1
ATOM 951 C CA . ASP A 1 115 ? -5.899 -3.511 -24.214 1.00 88.06 115 ASP A CA 1
ATOM 952 C C . ASP A 1 115 ? -7.403 -3.595 -24.525 1.00 88.06 115 ASP A C 1
ATOM 954 O O . ASP A 1 115 ? -7.766 -3.592 -25.699 1.00 88.06 115 ASP A O 1
ATOM 958 N N . GLY A 1 116 ? -8.265 -3.591 -23.504 1.00 87.81 116 GLY A N 1
ATOM 959 C CA . GLY A 1 116 ? -9.714 -3.480 -23.652 1.00 87.81 116 GLY A CA 1
ATOM 960 C C . GLY A 1 116 ? -10.201 -2.061 -23.969 1.00 87.81 116 GLY A C 1
ATOM 961 O O . GLY A 1 116 ? -9.431 -1.094 -24.008 1.00 87.81 116 GLY A O 1
ATOM 962 N N . ASP A 1 117 ? -11.517 -1.929 -24.150 1.00 90.50 117 ASP A N 1
ATOM 963 C CA . ASP A 1 117 ? -12.188 -0.650 -24.413 1.00 90.50 117 ASP A CA 1
ATOM 964 C C . ASP A 1 117 ? -12.399 0.153 -23.120 1.00 90.50 117 ASP A C 1
ATOM 966 O O . ASP A 1 117 ? -13.504 0.305 -22.600 1.00 90.50 117 ASP A O 1
ATOM 970 N N . VAL A 1 118 ? -11.288 0.611 -22.535 1.00 91.00 118 VAL A N 1
ATOM 971 C CA . VAL A 1 118 ? -11.285 1.396 -21.297 1.00 91.00 118 VAL A CA 1
ATOM 972 C C . VAL A 1 118 ? -10.555 2.725 -21.471 1.00 91.00 118 VAL A C 1
ATOM 974 O O . VAL A 1 118 ? -9.495 2.809 -22.110 1.00 91.00 118 VAL A O 1
ATOM 977 N N . PRO A 1 119 ? -11.051 3.806 -20.845 1.00 91.50 119 PRO A N 1
ATOM 978 C CA . PRO A 1 119 ? -10.399 5.097 -20.939 1.00 91.50 119 PRO A CA 1
ATOM 979 C C . PRO A 1 119 ? -9.064 5.058 -20.183 1.00 91.50 119 PRO A C 1
ATOM 981 O O . PRO A 1 119 ? -8.984 4.863 -18.965 1.00 91.50 119 PRO A O 1
ATOM 984 N N . ARG A 1 120 ? -7.969 5.285 -20.917 1.00 88.12 120 ARG A N 1
ATOM 985 C CA . ARG A 1 120 ? -6.605 5.161 -20.375 1.00 88.12 120 ARG A CA 1
ATOM 986 C C . ARG A 1 120 ? -6.319 6.144 -19.242 1.00 88.12 120 ARG A C 1
ATOM 988 O O . ARG A 1 120 ? -5.706 5.763 -18.254 1.00 88.12 120 ARG A O 1
ATOM 995 N N . LEU A 1 121 ? -6.720 7.410 -19.380 1.00 86.75 121 LEU A N 1
ATOM 996 C CA . LEU A 1 121 ? -6.396 8.451 -18.393 1.00 86.75 121 LEU A CA 1
ATOM 997 C C . LEU A 1 121 ? -7.024 8.175 -17.009 1.00 86.75 121 LEU A C 1
ATOM 999 O O . LEU A 1 121 ? -6.259 8.150 -16.042 1.00 86.75 121 LEU A O 1
ATOM 1003 N N . PRO A 1 122 ? -8.340 7.898 -16.892 1.00 89.81 122 PRO A N 1
ATOM 1004 C CA . PRO A 1 122 ? -8.955 7.462 -15.635 1.00 89.81 122 PRO A CA 1
ATOM 1005 C C . PRO A 1 122 ? -8.330 6.192 -15.059 1.00 89.81 122 PRO A C 1
ATOM 1007 O O . PRO A 1 122 ? -8.117 6.114 -13.852 1.00 89.81 122 PRO A O 1
ATOM 1010 N N . SER A 1 123 ? -7.948 5.238 -15.914 1.00 93.06 123 SER A N 1
ATOM 1011 C CA . SER A 1 123 ? -7.332 3.981 -15.470 1.00 93.06 123 SER A CA 1
ATOM 1012 C C . SER A 1 123 ? -6.028 4.213 -14.692 1.00 93.06 123 SER A C 1
ATOM 1014 O O . SER A 1 123 ? -5.795 3.578 -13.670 1.00 93.06 123 SER A O 1
ATOM 1016 N N . TYR A 1 124 ? -5.196 5.183 -15.094 1.00 94.25 124 TYR A N 1
ATOM 1017 C CA . TYR A 1 124 ? -4.011 5.573 -14.310 1.00 94.25 124 TYR A CA 1
ATOM 1018 C C . TYR A 1 124 ? -4.354 6.298 -12.998 1.00 94.25 124 TYR A C 1
ATOM 1020 O O . TYR A 1 124 ? -3.533 6.314 -12.082 1.00 94.25 124 TYR A O 1
ATOM 1028 N N . GLY A 1 125 ? -5.551 6.878 -12.881 1.00 94.00 125 GLY A N 1
ATOM 1029 C CA . GLY A 1 125 ? -6.052 7.475 -11.642 1.00 94.00 125 GLY A CA 1
ATOM 1030 C C . GLY A 1 125 ? -6.200 6.455 -10.513 1.00 94.00 125 GLY A C 1
ATOM 1031 O O . GLY A 1 125 ? -5.900 6.785 -9.368 1.00 94.00 125 GLY A O 1
ATOM 1032 N N . ILE A 1 126 ? -6.530 5.200 -10.846 1.00 93.62 126 ILE A N 1
ATOM 1033 C CA . ILE A 1 126 ? -6.583 4.078 -9.894 1.00 93.62 126 ILE A CA 1
ATOM 1034 C C . ILE A 1 126 ? -5.270 3.981 -9.114 1.00 93.62 126 ILE A C 1
ATOM 1036 O O . ILE A 1 126 ? -5.282 3.855 -7.892 1.00 93.62 126 ILE A O 1
ATOM 1040 N N . TYR A 1 127 ? -4.135 4.098 -9.807 1.00 96.88 127 TYR A N 1
ATOM 1041 C CA . TYR A 1 127 ? -2.827 3.994 -9.173 1.00 96.88 127 TYR A CA 1
ATOM 1042 C C . TYR A 1 127 ? -2.592 5.106 -8.140 1.00 96.88 127 TYR A C 1
ATOM 1044 O O . TYR A 1 127 ? -2.108 4.823 -7.050 1.00 96.88 127 TYR A O 1
ATOM 1052 N N . ILE A 1 128 ? -3.008 6.348 -8.423 1.00 96.81 128 ILE A N 1
ATOM 1053 C CA . ILE A 1 128 ? -2.924 7.449 -7.446 1.00 96.81 128 ILE A CA 1
ATOM 1054 C C . ILE A 1 128 ? -3.770 7.136 -6.211 1.00 96.81 128 ILE A C 1
ATOM 1056 O O . ILE A 1 128 ? -3.279 7.280 -5.094 1.00 96.81 128 ILE A O 1
ATOM 1060 N N . SER A 1 129 ? -5.012 6.682 -6.396 1.00 95.81 129 SER A N 1
ATOM 1061 C CA . SER A 1 129 ? -5.900 6.341 -5.279 1.00 95.81 129 SER A CA 1
ATOM 1062 C C . SER A 1 129 ? -5.301 5.251 -4.387 1.00 95.81 129 SER A C 1
ATOM 1064 O O . SER A 1 129 ? -5.371 5.349 -3.163 1.00 95.81 129 SER A O 1
ATOM 1066 N N . GLN A 1 130 ? -4.650 4.248 -4.986 1.00 96.88 130 GLN A N 1
ATOM 1067 C CA . GLN A 1 130 ? -3.959 3.196 -4.240 1.00 96.88 130 GLN A CA 1
ATOM 1068 C C . GLN A 1 130 ? -2.744 3.727 -3.475 1.00 96.88 130 GLN A C 1
ATOM 1070 O O . GLN A 1 130 ? -2.595 3.418 -2.299 1.00 96.88 130 GLN A O 1
ATOM 1075 N N . LEU A 1 131 ? -1.923 4.583 -4.089 1.00 98.12 131 LEU A N 1
ATOM 1076 C CA . LEU A 1 131 ? -0.787 5.210 -3.405 1.00 98.12 131 LEU A CA 1
ATOM 1077 C C . LEU A 1 131 ? -1.231 6.047 -2.198 1.00 98.12 131 LEU A C 1
ATOM 1079 O O . LEU A 1 131 ? -0.602 5.973 -1.147 1.00 98.12 131 LEU A O 1
ATOM 1083 N N . ILE A 1 132 ? -2.333 6.798 -2.315 1.00 98.06 132 ILE A N 1
ATOM 1084 C CA . ILE A 1 132 ? -2.910 7.552 -1.190 1.00 98.06 132 ILE A CA 1
ATOM 1085 C C . ILE A 1 132 ? -3.371 6.600 -0.086 1.00 98.06 132 ILE A C 1
ATOM 1087 O O . ILE A 1 132 ? -3.073 6.844 1.082 1.00 98.06 132 ILE A O 1
ATOM 1091 N N . ARG A 1 133 ? -4.074 5.516 -0.444 1.00 97.56 133 ARG A N 1
ATOM 1092 C CA . ARG A 1 133 ? -4.517 4.493 0.514 1.00 97.56 133 ARG A CA 1
ATOM 1093 C C . ARG A 1 133 ? -3.329 3.913 1.279 1.00 97.56 133 ARG A C 1
ATOM 1095 O O . ARG A 1 133 ? -3.342 3.913 2.503 1.00 97.56 133 ARG A O 1
ATOM 1102 N N . TYR A 1 134 ? -2.280 3.502 0.572 1.00 97.94 134 TYR A N 1
ATOM 1103 C CA . TYR A 1 134 ? -1.087 2.908 1.181 1.00 97.94 134 TYR A CA 1
ATOM 1104 C C . TYR A 1 134 ? -0.343 3.914 2.053 1.00 97.94 134 TYR A C 1
ATOM 1106 O O . TYR A 1 134 ? 0.020 3.604 3.180 1.00 97.94 134 TYR A O 1
ATOM 1114 N N . ALA A 1 135 ? -0.174 5.150 1.578 1.00 97.50 135 ALA A N 1
ATOM 1115 C CA . ALA A 1 135 ? 0.481 6.192 2.357 1.00 97.50 135 ALA A CA 1
ATOM 1116 C C . ALA A 1 135 ? -0.304 6.547 3.625 1.00 97.50 135 ALA A C 1
ATOM 1118 O O . ALA A 1 135 ? 0.300 6.954 4.606 1.00 97.50 135 ALA A O 1
ATOM 1119 N N . ARG A 1 136 ? -1.631 6.386 3.653 1.00 97.12 136 ARG A N 1
ATOM 1120 C CA . ARG A 1 136 ? -2.425 6.565 4.879 1.00 97.12 136 ARG A CA 1
ATOM 1121 C C . ARG A 1 136 ? -2.287 5.372 5.823 1.00 97.12 136 ARG A C 1
ATOM 1123 O O . ARG A 1 136 ? -1.976 5.589 6.987 1.00 97.12 136 ARG A O 1
ATOM 1130 N N . ALA A 1 137 ? -2.449 4.160 5.300 1.00 97.06 137 ALA A N 1
ATOM 1131 C CA . ALA A 1 137 ? -2.507 2.922 6.073 1.00 97.06 137 ALA A CA 1
ATOM 1132 C C . ALA A 1 137 ? -1.153 2.416 6.598 1.00 97.06 137 ALA A C 1
ATOM 1134 O O . ALA A 1 137 ? -1.125 1.733 7.610 1.00 97.06 137 ALA A O 1
ATOM 1135 N N . CYS A 1 138 ? -0.037 2.697 5.920 1.00 97.69 138 CYS A N 1
ATOM 1136 C CA . CYS A 1 138 ? 1.275 2.174 6.312 1.00 97.69 138 CYS A CA 1
ATOM 1137 C C . CYS A 1 138 ? 1.978 3.098 7.310 1.00 97.69 138 CYS A C 1
ATOM 1139 O O . CYS A 1 138 ? 2.147 4.287 7.034 1.00 97.69 138 CYS A O 1
ATOM 1141 N N . THR A 1 139 ? 2.440 2.564 8.439 1.00 96.75 139 THR A N 1
ATOM 1142 C CA . THR A 1 139 ? 3.340 3.274 9.363 1.00 96.75 139 THR A CA 1
ATOM 1143 C C . THR A 1 139 ? 4.777 3.258 8.844 1.00 96.75 139 THR A C 1
ATOM 1145 O O . THR A 1 139 ? 5.453 4.281 8.915 1.00 96.75 139 THR A O 1
ATOM 1148 N N . ASP A 1 140 ? 5.221 2.127 8.288 1.00 95.56 140 ASP A N 1
ATOM 1149 C CA . ASP A 1 140 ? 6.581 1.921 7.786 1.00 95.56 140 ASP A CA 1
ATOM 1150 C C . ASP A 1 140 ? 6.665 2.050 6.255 1.00 95.56 140 ASP A C 1
ATOM 1152 O O . ASP A 1 140 ? 5.707 1.770 5.522 1.00 95.56 140 ASP A O 1
ATOM 1156 N N . ILE A 1 141 ? 7.823 2.485 5.756 1.00 97.12 141 ILE A N 1
ATOM 1157 C CA . ILE A 1 141 ? 8.041 2.655 4.320 1.00 97.12 141 ILE A CA 1
ATOM 1158 C C . ILE A 1 141 ? 8.185 1.325 3.574 1.00 97.12 141 ILE A C 1
ATOM 1160 O O . ILE A 1 141 ? 7.773 1.227 2.417 1.00 97.12 141 ILE A O 1
ATOM 1164 N N . LEU A 1 142 ? 8.729 0.291 4.212 1.00 96.69 142 LEU A N 1
ATOM 1165 C CA . LEU A 1 142 ? 8.889 -1.028 3.610 1.00 96.69 142 LEU A CA 1
ATOM 1166 C C . LEU A 1 142 ? 7.522 -1.630 3.274 1.00 96.69 142 LEU A C 1
ATOM 1168 O O . LEU A 1 142 ? 7.342 -2.157 2.175 1.00 96.69 142 LEU A O 1
ATOM 1172 N N . ASP A 1 143 ? 6.529 -1.451 4.149 1.00 97.00 143 ASP A N 1
ATOM 1173 C CA . ASP A 1 143 ? 5.144 -1.858 3.887 1.00 97.00 143 ASP A CA 1
ATOM 1174 C C . ASP A 1 143 ? 4.547 -1.080 2.707 1.00 97.00 143 ASP A C 1
ATOM 1176 O O . ASP A 1 143 ? 3.922 -1.660 1.811 1.00 97.00 143 ASP A O 1
ATOM 1180 N N . PHE A 1 144 ? 4.791 0.235 2.653 1.00 97.88 144 PHE A N 1
ATOM 1181 C CA . PHE A 1 144 ? 4.364 1.072 1.532 1.00 97.88 144 PHE A CA 1
ATOM 1182 C C . PHE A 1 144 ? 4.991 0.608 0.206 1.00 97.88 144 PHE A C 1
ATOM 1184 O O . PHE A 1 144 ? 4.287 0.465 -0.799 1.00 97.88 144 PHE A O 1
ATOM 1191 N N . HIS A 1 145 ? 6.302 0.348 0.187 1.00 97.88 145 HIS A N 1
ATOM 1192 C CA . HIS A 1 145 ? 7.016 -0.153 -0.986 1.00 97.88 145 HIS A CA 1
ATOM 1193 C C . HIS A 1 145 ? 6.519 -1.529 -1.407 1.00 97.88 145 HIS A C 1
ATOM 1195 O O . HIS A 1 145 ? 6.230 -1.718 -2.586 1.00 97.88 145 HIS A O 1
ATOM 1201 N N . SER A 1 146 ? 6.336 -2.451 -0.462 1.00 97.38 146 SER A N 1
ATOM 1202 C CA . SER A 1 146 ? 5.811 -3.792 -0.723 1.00 97.38 146 SER A CA 1
ATOM 1203 C C . SER A 1 146 ? 4.454 -3.732 -1.434 1.00 97.38 146 SER A C 1
ATOM 1205 O O . SER A 1 146 ? 4.276 -4.313 -2.511 1.00 97.38 146 SER A O 1
ATOM 1207 N N . ARG A 1 147 ? 3.511 -2.927 -0.924 1.00 97.00 147 ARG A N 1
ATOM 1208 C CA . ARG A 1 147 ? 2.194 -2.747 -1.562 1.00 97.00 147 ARG A CA 1
ATOM 1209 C C . ARG A 1 147 ? 2.286 -2.040 -2.912 1.00 97.00 147 ARG A C 1
ATOM 1211 O O . ARG A 1 147 ? 1.563 -2.409 -3.842 1.00 97.00 147 ARG A O 1
ATOM 1218 N N . ASN A 1 148 ? 3.177 -1.056 -3.052 1.00 97.69 148 ASN A N 1
ATOM 1219 C CA . ASN A 1 148 ? 3.416 -0.361 -4.319 1.00 97.69 148 ASN A CA 1
ATOM 1220 C C . ASN A 1 148 ? 4.002 -1.304 -5.397 1.00 97.69 148 ASN A C 1
ATOM 1222 O O . ASN A 1 148 ? 3.562 -1.300 -6.553 1.00 97.69 148 ASN A O 1
ATOM 1226 N N . LEU A 1 149 ? 4.925 -2.190 -5.017 1.00 97.44 149 LEU A N 1
ATOM 1227 C CA . LEU A 1 149 ? 5.487 -3.212 -5.898 1.00 97.44 149 LEU A CA 1
ATOM 1228 C C . LEU A 1 149 ? 4.391 -4.168 -6.368 1.00 97.44 149 LEU A C 1
ATOM 1230 O O . LEU A 1 149 ? 4.217 -4.366 -7.571 1.00 97.44 149 LEU A O 1
ATOM 1234 N N . GLN A 1 150 ? 3.586 -4.691 -5.443 1.00 95.50 150 GLN A N 1
ATOM 1235 C CA . GLN A 1 150 ? 2.498 -5.614 -5.766 1.00 95.50 150 GLN A CA 1
ATOM 1236 C C . GLN A 1 150 ? 1.480 -5.001 -6.738 1.00 95.50 150 GLN A C 1
ATOM 1238 O O . GLN A 1 150 ? 1.128 -5.635 -7.738 1.00 95.50 150 GLN A O 1
ATOM 1243 N N . ILE A 1 151 ? 1.030 -3.759 -6.503 1.00 96.00 151 ILE A N 1
ATOM 1244 C CA . ILE A 1 151 ? 0.083 -3.106 -7.420 1.00 96.00 151 ILE A CA 1
ATOM 1245 C C . ILE A 1 151 ? 0.719 -2.833 -8.782 1.00 96.00 151 ILE A C 1
ATOM 1247 O O . ILE A 1 151 ? 0.098 -3.092 -9.808 1.00 96.00 151 ILE A O 1
ATOM 1251 N N . THR A 1 152 ? 1.962 -2.353 -8.827 1.00 97.19 152 THR A N 1
ATOM 1252 C CA . THR A 1 152 ? 2.625 -2.039 -10.101 1.00 97.19 152 THR A CA 1
ATOM 1253 C C . THR A 1 152 ? 2.909 -3.299 -10.909 1.00 97.19 152 THR A C 1
ATOM 1255 O O . THR A 1 152 ? 2.732 -3.268 -12.123 1.00 97.19 152 THR A O 1
ATOM 1258 N N . LYS A 1 153 ? 3.228 -4.426 -10.261 1.00 95.69 153 LYS A N 1
ATOM 1259 C CA . LYS A 1 153 ? 3.331 -5.740 -10.910 1.00 95.69 153 LYS A CA 1
ATOM 1260 C C . LYS A 1 153 ? 2.009 -6.138 -11.572 1.00 95.69 153 LYS A C 1
ATOM 1262 O O . LYS A 1 153 ? 2.009 -6.474 -12.755 1.00 95.69 153 LYS A O 1
ATOM 1267 N N . LYS A 1 154 ? 0.890 -6.035 -10.840 1.00 94.31 154 LYS A N 1
ATOM 1268 C CA . LYS A 1 154 ? -0.460 -6.321 -11.363 1.00 94.31 154 LYS A CA 1
ATOM 1269 C C . LYS A 1 154 ? -0.788 -5.412 -12.558 1.00 94.31 154 LYS A C 1
ATOM 1271 O O . LYS A 1 154 ? -1.087 -5.906 -13.640 1.00 94.31 154 LYS A O 1
ATOM 1276 N N . LEU A 1 155 ? -0.623 -4.095 -12.407 1.00 95.38 155 LEU A N 1
ATOM 1277 C CA . LEU A 1 155 ? -0.927 -3.120 -13.460 1.00 95.38 155 LEU A CA 1
ATOM 1278 C C . LEU A 1 155 ? -0.051 -3.304 -14.712 1.00 95.38 155 LEU A C 1
ATOM 1280 O O . LEU A 1 155 ? -0.558 -3.235 -15.830 1.00 95.38 155 LEU A O 1
ATOM 1284 N N . LEU A 1 156 ? 1.254 -3.552 -14.560 1.00 95.31 156 LEU A N 1
ATOM 1285 C CA . LEU A 1 156 ? 2.141 -3.828 -15.699 1.00 95.31 156 LEU A CA 1
ATOM 1286 C C . LEU A 1 156 ? 1.697 -5.081 -16.463 1.00 95.31 156 LEU A C 1
ATOM 1288 O O . LEU A 1 156 ? 1.678 -5.057 -17.693 1.00 95.31 156 LEU A O 1
ATOM 1292 N N . GLY A 1 157 ? 1.285 -6.132 -15.744 1.00 93.38 157 GLY A N 1
ATOM 1293 C CA . GLY A 1 157 ? 0.697 -7.335 -16.339 1.00 93.38 157 GLY A CA 1
ATOM 1294 C C . GLY A 1 157 ? -0.583 -7.054 -17.132 1.00 93.38 157 GLY A C 1
ATOM 1295 O O . GLY A 1 157 ? -0.856 -7.741 -18.107 1.00 93.38 157 GLY A O 1
ATOM 1296 N N . GLN A 1 158 ? -1.313 -5.994 -16.781 1.00 93.69 158 GLN A N 1
ATOM 1297 C CA . GLN A 1 158 ? -2.569 -5.577 -17.416 1.00 93.69 158 GLN A CA 1
ATOM 1298 C C . GLN A 1 158 ? -2.387 -4.486 -18.485 1.00 93.69 158 GLN A C 1
ATOM 1300 O O . GLN A 1 158 ? -3.302 -3.720 -18.797 1.00 93.69 158 GLN A O 1
ATOM 1305 N N . GLY A 1 159 ? -1.179 -4.368 -19.042 1.00 93.25 159 GLY A N 1
ATOM 1306 C CA . GLY A 1 159 ? -0.881 -3.463 -20.153 1.00 93.25 159 GLY A CA 1
ATOM 1307 C C . GLY A 1 159 ? -0.579 -2.017 -19.746 1.00 93.25 159 GLY A C 1
ATOM 1308 O O . GLY A 1 159 ? -0.360 -1.160 -20.616 1.00 93.25 159 GLY A O 1
ATOM 1309 N N . PHE A 1 160 ? -0.508 -1.707 -18.446 1.00 94.81 160 PHE A N 1
ATOM 1310 C CA . PHE A 1 160 ? -0.035 -0.398 -18.003 1.00 94.81 160 PHE A CA 1
ATOM 1311 C C . PHE A 1 160 ? 1.432 -0.210 -18.377 1.00 94.81 160 PHE A C 1
ATOM 1313 O O . PHE A 1 160 ? 2.279 -1.086 -18.260 1.00 94.81 160 PHE A O 1
ATOM 1320 N N . ARG A 1 161 ? 1.757 0.994 -18.847 1.00 93.94 161 ARG A N 1
ATOM 1321 C CA . ARG A 1 161 ? 3.120 1.351 -19.256 1.00 93.94 161 ARG A CA 1
ATOM 1322 C C . ARG A 1 161 ? 3.938 1.905 -18.090 1.00 93.94 161 ARG A C 1
ATOM 1324 O O . ARG A 1 161 ? 3.554 2.924 -17.514 1.00 93.94 161 ARG A O 1
ATOM 1331 N N . PHE A 1 162 ? 5.121 1.338 -17.856 1.00 95.38 162 PHE A N 1
ATOM 1332 C CA . PHE A 1 162 ? 6.058 1.754 -16.801 1.00 95.38 162 PHE A CA 1
ATOM 1333 C C . PHE A 1 162 ? 6.307 3.271 -16.749 1.00 95.38 162 PHE A C 1
ATOM 1335 O O . PHE A 1 162 ? 6.044 3.916 -15.740 1.00 95.38 162 PHE A O 1
ATOM 1342 N N . HIS A 1 163 ? 6.700 3.896 -17.864 1.00 94.56 163 HIS A N 1
ATOM 1343 C CA . HIS A 1 163 ? 6.956 5.344 -17.904 1.00 94.56 163 HIS A CA 1
ATOM 1344 C C . HIS A 1 163 ? 5.745 6.212 -17.516 1.00 94.56 163 HIS A C 1
ATOM 1346 O O . HIS A 1 163 ? 5.913 7.359 -17.092 1.00 94.56 163 HIS A O 1
ATOM 1352 N N . LYS A 1 164 ? 4.521 5.698 -17.693 1.00 95.19 164 LYS A N 1
ATOM 1353 C CA . LYS A 1 164 ? 3.291 6.370 -17.263 1.00 95.19 164 LYS A CA 1
ATOM 1354 C C . LYS A 1 164 ? 3.036 6.144 -15.777 1.00 95.19 164 LYS A C 1
ATOM 1356 O O . LYS A 1 164 ? 2.644 7.104 -15.125 1.00 95.19 164 LYS A O 1
ATOM 1361 N N . LEU A 1 165 ? 3.312 4.951 -15.243 1.00 96.25 165 LEU A N 1
ATOM 1362 C CA . LEU A 1 165 ? 3.281 4.690 -13.798 1.00 96.25 165 LEU A CA 1
ATOM 1363 C C . LEU A 1 165 ? 4.274 5.597 -13.068 1.00 96.25 165 LEU A C 1
ATOM 1365 O O . LEU A 1 165 ? 3.860 6.335 -12.185 1.00 96.25 165 LEU A O 1
ATOM 1369 N N . VAL A 1 166 ? 5.523 5.689 -13.538 1.00 96.00 166 VAL A N 1
ATOM 1370 C CA . VAL A 1 166 ? 6.530 6.622 -13.001 1.00 96.00 166 VAL A CA 1
ATOM 1371 C C . VAL A 1 166 ? 6.028 8.068 -13.043 1.00 96.00 166 VAL A C 1
ATOM 1373 O O . VAL A 1 166 ? 6.061 8.769 -12.037 1.00 96.00 166 VAL A O 1
ATOM 1376 N N . LYS A 1 167 ? 5.500 8.537 -14.185 1.00 95.00 167 LYS A N 1
ATOM 1377 C CA . LYS A 1 167 ? 4.937 9.900 -14.288 1.00 95.00 167 LYS A CA 1
ATOM 1378 C C . LYS A 1 167 ? 3.780 10.125 -13.304 1.00 95.00 167 LYS A C 1
ATOM 1380 O O . LYS A 1 167 ? 3.640 11.220 -12.764 1.00 95.00 167 LYS A O 1
ATOM 1385 N N . THR A 1 168 ? 2.952 9.108 -13.103 1.00 96.50 168 THR A N 1
ATOM 1386 C CA . THR A 1 168 ? 1.804 9.140 -12.191 1.00 96.50 168 THR A CA 1
ATOM 1387 C C . THR A 1 168 ? 2.267 9.168 -10.736 1.00 96.50 168 THR A C 1
ATOM 1389 O O . THR A 1 168 ? 1.766 9.980 -9.964 1.00 96.50 168 THR A O 1
ATOM 1392 N N . PHE A 1 169 ? 3.298 8.394 -10.391 1.00 97.06 169 PHE A N 1
ATOM 1393 C CA . PHE A 1 169 ? 3.943 8.433 -9.082 1.00 97.06 169 PHE A CA 1
ATOM 1394 C C . PHE A 1 169 ? 4.546 9.812 -8.793 1.00 97.06 169 PHE A C 1
ATOM 1396 O O . PHE A 1 169 ? 4.298 10.380 -7.740 1.00 97.06 169 PHE A O 1
ATOM 1403 N N . TRP A 1 170 ? 5.248 10.421 -9.756 1.00 96.06 170 TRP A N 1
ATOM 1404 C CA . TRP A 1 170 ? 5.747 11.797 -9.614 1.00 96.06 170 TRP A CA 1
ATOM 1405 C C . TRP A 1 170 ? 4.628 12.810 -9.347 1.00 96.06 170 TRP A C 1
ATOM 1407 O O . TRP A 1 170 ? 4.824 13.756 -8.585 1.00 96.06 170 TRP A O 1
ATOM 1417 N N . LYS A 1 171 ? 3.455 12.633 -9.970 1.00 96.12 171 LYS A N 1
ATOM 1418 C CA . LYS A 1 171 ? 2.276 13.465 -9.691 1.00 96.12 171 LYS A CA 1
ATOM 1419 C C . LYS A 1 171 ? 1.784 13.247 -8.258 1.00 96.12 171 LYS A C 1
ATOM 1421 O O . LYS A 1 171 ? 1.508 14.224 -7.572 1.00 96.12 171 LYS A O 1
ATOM 1426 N N . PHE A 1 172 ? 1.711 11.995 -7.809 1.00 97.62 172 PHE A N 1
ATOM 1427 C CA . PHE A 1 172 ? 1.359 11.656 -6.431 1.00 97.62 172 PHE A CA 1
ATOM 1428 C C . PHE A 1 172 ? 2.344 12.275 -5.425 1.00 97.62 172 PHE A C 1
ATOM 1430 O O . PHE A 1 172 ? 1.920 13.024 -4.554 1.00 97.62 172 PHE A O 1
ATOM 1437 N N . TYR A 1 173 ? 3.647 12.064 -5.612 1.00 96.81 173 TYR A N 1
ATOM 1438 C CA . TYR A 1 173 ? 4.705 12.575 -4.737 1.00 96.81 173 TYR A CA 1
ATOM 1439 C C . TYR A 1 173 ? 4.636 14.098 -4.561 1.00 96.81 173 TYR A C 1
ATOM 1441 O O . TYR A 1 173 ? 4.804 14.610 -3.459 1.00 96.81 173 TYR A O 1
ATOM 1449 N N . LYS A 1 174 ? 4.352 14.837 -5.643 1.00 96.19 174 LYS A N 1
ATOM 1450 C CA . LYS A 1 174 ? 4.21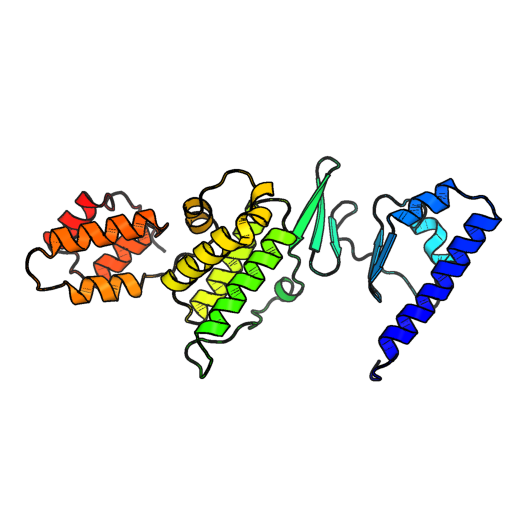2 16.300 -5.593 1.00 96.19 174 LYS A CA 1
ATOM 1451 C C . LYS A 1 174 ? 2.928 16.754 -4.905 1.00 96.19 174 LYS A C 1
ATOM 1453 O O . LYS A 1 174 ? 2.966 17.699 -4.129 1.00 96.19 174 LYS A O 1
ATOM 1458 N N . ASN A 1 175 ? 1.804 16.111 -5.213 1.00 97.00 175 ASN A N 1
ATOM 1459 C CA . ASN A 1 175 ? 0.490 16.559 -4.752 1.00 97.00 175 ASN A CA 1
ATOM 1460 C C . ASN A 1 175 ? 0.156 16.088 -3.327 1.00 97.00 175 ASN A C 1
ATOM 1462 O O . ASN A 1 175 ? -0.691 16.691 -2.680 1.00 97.00 175 ASN A O 1
ATOM 1466 N N . TYR A 1 176 ? 0.796 15.016 -2.857 1.00 96.44 176 TYR A N 1
ATOM 1467 C CA . TYR A 1 176 ? 0.521 14.371 -1.570 1.00 96.44 176 TYR A CA 1
ATOM 1468 C C . TYR A 1 176 ? 1.786 14.221 -0.718 1.00 96.44 176 TYR A C 1
ATOM 1470 O O . TYR A 1 176 ? 1.886 13.295 0.085 1.00 96.44 176 TYR A O 1
ATOM 1478 N N . SER A 1 177 ? 2.752 15.131 -0.875 1.00 94.75 177 SER A N 1
ATOM 1479 C CA . SER A 1 177 ? 4.027 15.109 -0.143 1.00 94.75 177 SER A CA 1
ATOM 1480 C C . SER A 1 177 ? 3.842 15.019 1.374 1.00 94.75 177 SER A C 1
ATOM 1482 O O . SER A 1 177 ? 4.587 14.305 2.036 1.00 94.75 177 SER A O 1
ATOM 1484 N N . GLN A 1 178 ? 2.800 15.660 1.913 1.00 96.00 178 GLN A N 1
ATOM 1485 C CA . GLN A 1 178 ? 2.458 15.621 3.338 1.00 96.00 178 GLN A CA 1
ATOM 1486 C C . GLN A 1 178 ? 2.229 14.199 3.870 1.00 96.00 178 GLN A C 1
ATOM 1488 O O . GLN A 1 178 ? 2.635 13.900 4.987 1.00 96.00 178 GLN A O 1
ATOM 1493 N N . LEU A 1 179 ? 1.636 13.303 3.069 1.00 96.75 179 LEU A N 1
ATOM 1494 C CA . LEU A 1 179 ? 1.409 11.910 3.478 1.00 96.75 179 LEU A CA 1
ATOM 1495 C C . LEU A 1 179 ? 2.711 11.104 3.564 1.00 96.75 179 LEU A C 1
ATOM 1497 O O . LEU A 1 179 ? 2.744 10.077 4.235 1.00 96.75 179 LEU A O 1
ATOM 1501 N N . LEU A 1 180 ? 3.763 11.557 2.878 1.00 96.62 180 LEU A N 1
ATOM 1502 C CA . LEU A 1 180 ? 5.055 10.879 2.808 1.00 96.62 180 LEU A CA 1
ATOM 1503 C C . LEU A 1 180 ? 6.043 11.369 3.871 1.00 96.62 180 LEU A C 1
ATOM 1505 O O . LEU A 1 180 ? 7.020 10.678 4.136 1.00 96.62 180 LEU A O 1
ATOM 1509 N N . LEU A 1 181 ? 5.785 12.517 4.511 1.00 95.00 181 LEU A N 1
ATOM 1510 C CA . LEU A 1 181 ? 6.687 13.101 5.514 1.00 95.00 181 LEU A CA 1
ATOM 1511 C C . LEU A 1 181 ? 6.970 12.153 6.685 1.00 95.00 181 LEU A C 1
ATOM 1513 O O . LEU A 1 181 ? 8.077 12.155 7.216 1.00 95.00 181 LEU A O 1
ATOM 1517 N N . LYS A 1 182 ? 5.998 11.313 7.058 1.00 95.31 182 LYS A N 1
ATOM 1518 C CA . LYS A 1 182 ? 6.159 10.329 8.140 1.00 95.31 182 LYS A CA 1
ATOM 1519 C C . LYS A 1 182 ? 7.209 9.253 7.853 1.00 95.31 182 LYS A C 1
ATOM 1521 O O . LYS A 1 182 ? 7.697 8.634 8.788 1.00 95.31 182 LYS A O 1
ATOM 1526 N N . PHE A 1 183 ? 7.567 9.050 6.587 1.00 95.81 183 PHE A N 1
ATOM 1527 C CA . PHE A 1 183 ? 8.613 8.113 6.180 1.00 95.81 183 PHE A CA 1
ATOM 1528 C C . PHE A 1 183 ? 10.007 8.761 6.144 1.00 95.81 183 PHE A C 1
ATOM 1530 O O . PHE A 1 183 ? 10.986 8.093 5.832 1.00 95.81 183 PHE A O 1
ATOM 1537 N N . GLY A 1 184 ? 10.111 10.057 6.454 1.00 93.44 184 GLY A N 1
ATOM 1538 C CA . GLY A 1 184 ? 11.355 10.817 6.399 1.00 93.44 184 GLY A CA 1
ATOM 1539 C C . GLY A 1 184 ? 11.635 11.464 5.038 1.00 93.44 184 GLY A C 1
ATOM 1540 O O . GLY A 1 184 ? 10.814 11.465 4.116 1.00 93.44 184 GLY A O 1
ATOM 1541 N N . SER A 1 185 ? 12.820 12.066 4.928 1.00 91.69 185 SER A N 1
ATOM 1542 C CA . SER A 1 185 ? 13.259 12.837 3.759 1.00 91.69 185 SER A CA 1
ATOM 1543 C C . SER A 1 185 ? 13.795 11.930 2.654 1.00 91.69 185 SER A C 1
ATOM 1545 O O . SER A 1 185 ? 15.002 11.819 2.460 1.00 91.69 185 SER A O 1
ATOM 1547 N N . ILE A 1 186 ? 12.887 11.285 1.925 1.00 93.69 186 ILE A N 1
ATOM 1548 C CA . ILE A 1 186 ? 13.226 10.316 0.877 1.00 93.69 186 ILE A CA 1
ATOM 1549 C C . ILE A 1 186 ? 12.939 10.909 -0.494 1.00 93.69 186 ILE A C 1
ATOM 1551 O O . ILE A 1 186 ? 11.853 11.428 -0.759 1.00 93.69 186 ILE A O 1
ATOM 1555 N N . HIS A 1 187 ? 13.914 10.822 -1.396 1.00 92.25 187 HIS A N 1
ATOM 1556 C CA . HIS A 1 187 ? 13.769 11.367 -2.738 1.00 92.25 187 HIS A CA 1
ATOM 1557 C C . HIS A 1 187 ? 12.809 10.525 -3.587 1.00 92.25 187 HIS A C 1
ATOM 1559 O O . HIS A 1 187 ? 12.793 9.299 -3.533 1.00 92.25 187 HIS A O 1
ATOM 1565 N N . ALA A 1 188 ? 12.043 11.179 -4.465 1.00 91.56 188 ALA A N 1
ATOM 1566 C CA . ALA A 1 188 ? 11.097 10.496 -5.353 1.00 91.56 188 ALA A CA 1
ATOM 1567 C C . ALA A 1 188 ? 11.739 9.378 -6.198 1.00 91.56 188 ALA A C 1
ATOM 1569 O O . ALA A 1 188 ? 11.072 8.404 -6.533 1.00 91.56 188 ALA A O 1
ATOM 1570 N N . THR A 1 189 ? 13.019 9.516 -6.558 1.00 91.38 189 THR A N 1
ATOM 1571 C CA . THR A 1 189 ? 13.770 8.489 -7.292 1.00 91.38 189 THR A CA 1
ATOM 1572 C C . THR A 1 189 ? 13.924 7.207 -6.489 1.00 91.38 189 THR A C 1
ATOM 1574 O O . THR A 1 189 ? 13.743 6.143 -7.063 1.00 91.38 189 THR A O 1
ATOM 1577 N N . GLU A 1 190 ? 14.167 7.309 -5.184 1.00 93.75 190 GLU A N 1
ATOM 1578 C CA . GLU A 1 190 ? 14.303 6.166 -4.278 1.00 93.75 190 GLU A CA 1
ATOM 1579 C C . GLU A 1 190 ? 12.971 5.427 -4.120 1.00 93.75 190 GLU A C 1
ATOM 1581 O O . GLU A 1 190 ? 12.897 4.212 -4.297 1.00 93.75 190 GLU A O 1
ATOM 1586 N N . TYR A 1 191 ? 11.874 6.174 -3.960 1.00 95.12 191 TYR A N 1
ATOM 1587 C CA . TYR A 1 191 ? 10.531 5.594 -3.988 1.00 95.12 191 TYR A CA 1
ATOM 1588 C C . TYR A 1 191 ? 10.225 4.832 -5.281 1.00 95.12 191 TYR A C 1
ATOM 1590 O O . TYR A 1 191 ? 9.514 3.827 -5.258 1.00 95.12 191 TYR A O 1
ATOM 1598 N N . ILE A 1 192 ? 10.708 5.329 -6.421 1.00 94.56 192 ILE A N 1
ATOM 1599 C CA . ILE A 1 192 ? 10.498 4.683 -7.718 1.00 94.56 192 ILE A CA 1
ATOM 1600 C C . ILE A 1 192 ? 11.345 3.418 -7.823 1.00 94.56 192 ILE A C 1
ATOM 1602 O O . ILE A 1 192 ? 10.822 2.391 -8.246 1.00 94.56 192 ILE A O 1
ATOM 1606 N N . THR A 1 193 ? 12.621 3.479 -7.440 1.00 92.50 193 THR A N 1
ATOM 1607 C CA . THR A 1 193 ? 13.531 2.333 -7.533 1.00 92.50 193 THR A CA 1
ATOM 1608 C C . THR A 1 193 ? 13.129 1.208 -6.589 1.00 92.50 193 THR A C 1
ATOM 1610 O O . THR A 1 193 ? 13.175 0.052 -6.993 1.00 92.50 193 THR A O 1
ATOM 1613 N N . MET A 1 194 ? 12.688 1.534 -5.371 1.00 94.94 194 MET A N 1
ATOM 1614 C CA . MET A 1 194 ? 12.311 0.541 -4.359 1.00 94.94 194 MET A CA 1
ATOM 1615 C C . MET A 1 194 ? 10.839 0.123 -4.437 1.00 94.94 194 MET A C 1
ATOM 1617 O O . MET A 1 194 ? 10.496 -0.990 -4.057 1.00 94.94 194 MET A O 1
ATOM 1621 N N . GLY A 1 195 ? 9.953 1.003 -4.912 1.00 94.56 195 GLY A N 1
ATOM 1622 C CA . GLY A 1 195 ? 8.505 0.802 -4.831 1.00 94.56 195 GLY A CA 1
ATOM 1623 C C . GLY A 1 195 ? 7.800 0.471 -6.146 1.00 94.56 195 GLY A C 1
ATOM 1624 O O . GLY A 1 195 ? 6.636 0.080 -6.106 1.00 94.56 195 GLY A O 1
ATOM 1625 N N . ILE A 1 196 ? 8.429 0.642 -7.314 1.00 96.56 196 ILE A N 1
ATOM 1626 C CA . ILE A 1 196 ? 7.789 0.360 -8.610 1.00 96.56 196 ILE A CA 1
ATOM 1627 C C . ILE A 1 196 ? 8.439 -0.858 -9.257 1.00 96.56 196 ILE A C 1
ATOM 1629 O O . ILE A 1 196 ? 9.637 -0.876 -9.529 1.00 96.56 196 ILE A O 1
ATOM 1633 N N . THR A 1 197 ? 7.617 -1.861 -9.566 1.00 96.69 197 THR A N 1
ATOM 1634 C CA . THR A 1 197 ? 8.060 -3.077 -10.249 1.00 96.69 197 THR A CA 1
ATOM 1635 C C . THR A 1 197 ? 8.645 -2.731 -11.613 1.00 96.69 197 THR A C 1
ATOM 1637 O O . THR A 1 197 ? 8.052 -1.975 -12.389 1.00 96.69 197 THR A O 1
ATOM 1640 N N . GLN A 1 198 ? 9.801 -3.311 -11.922 1.00 93.75 198 GLN A N 1
ATOM 1641 C CA . GLN A 1 198 ? 10.465 -3.117 -13.204 1.00 93.75 198 GLN A CA 1
ATOM 1642 C C . GLN A 1 198 ? 9.901 -4.107 -14.240 1.00 93.75 198 GLN A C 1
ATOM 1644 O O . GLN A 1 198 ? 9.765 -5.295 -13.942 1.00 93.75 198 GLN A O 1
ATOM 1649 N N . PRO A 1 199 ? 9.532 -3.656 -15.454 1.00 94.25 199 PRO A N 1
ATOM 1650 C CA . PRO A 1 199 ? 9.068 -4.545 -16.515 1.00 94.25 199 PRO A CA 1
ATOM 1651 C C . PRO A 1 199 ? 10.233 -5.352 -17.105 1.00 94.25 199 PRO A C 1
ATOM 1653 O O . PRO A 1 199 ? 11.396 -4.998 -16.943 1.00 94.25 199 PRO A O 1
ATOM 1656 N N . VAL A 1 200 ? 9.920 -6.383 -17.895 1.00 91.50 200 VAL A N 1
ATOM 1657 C CA . VAL A 1 200 ? 10.935 -7.165 -18.633 1.00 91.50 200 VAL A CA 1
ATOM 1658 C C . VAL A 1 200 ? 11.738 -6.283 -19.602 1.00 91.50 200 VAL A C 1
ATOM 1660 O O . VAL A 1 200 ? 12.941 -6.467 -19.771 1.00 91.50 200 VAL A O 1
ATOM 1663 N N . PHE A 1 201 ? 11.082 -5.300 -20.225 1.00 92.94 201 PHE A N 1
ATOM 1664 C CA . PHE A 1 201 ? 11.711 -4.307 -21.093 1.00 92.94 201 PHE A CA 1
ATOM 1665 C C . PHE A 1 201 ? 10.952 -2.972 -21.076 1.00 92.94 201 PHE A C 1
ATOM 1667 O O . PHE A 1 201 ? 9.742 -2.909 -20.837 1.00 92.94 201 PHE A O 1
ATOM 1674 N N . TYR A 1 202 ? 11.644 -1.879 -21.407 1.00 94.75 202 TYR A N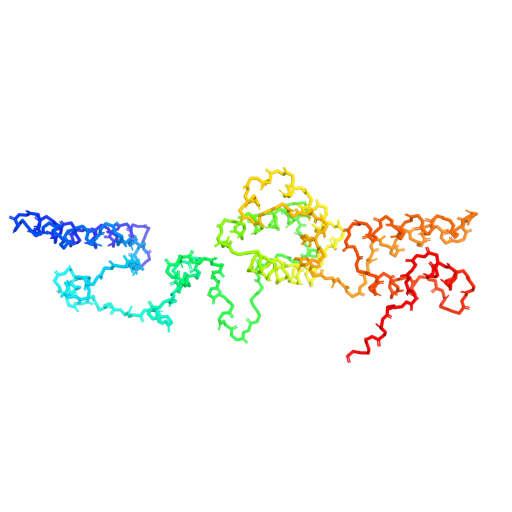 1
ATOM 1675 C CA . TYR A 1 202 ? 11.049 -0.542 -21.469 1.00 94.75 202 TYR A CA 1
ATOM 1676 C C . TYR A 1 202 ? 10.537 -0.199 -22.872 1.00 94.75 202 TYR A C 1
ATOM 1678 O O . TYR A 1 202 ? 11.263 0.313 -23.728 1.00 94.75 202 TYR A O 1
ATOM 1686 N N . GLY A 1 203 ? 9.240 -0.400 -23.111 1.00 91.44 203 GLY A N 1
ATOM 1687 C CA . GLY A 1 203 ? 8.626 -0.104 -24.413 1.00 91.44 203 GLY A CA 1
ATOM 1688 C C . GLY A 1 203 ? 8.774 1.356 -24.882 1.00 91.44 203 GLY A C 1
ATOM 1689 O O . GLY A 1 203 ? 8.875 1.622 -26.081 1.00 91.44 203 GLY A O 1
ATOM 1690 N N . ASP A 1 204 ? 8.825 2.340 -23.979 1.00 93.12 204 ASP A N 1
ATOM 1691 C CA . ASP A 1 204 ? 9.056 3.738 -24.373 1.00 93.12 204 ASP A CA 1
ATOM 1692 C C . ASP A 1 204 ? 10.511 4.010 -24.769 1.00 93.12 204 ASP A C 1
ATOM 1694 O O . ASP A 1 204 ? 10.750 4.818 -25.669 1.00 93.12 204 ASP A O 1
ATOM 1698 N N . MET A 1 205 ? 11.470 3.323 -24.144 1.00 93.62 205 MET A N 1
ATOM 1699 C CA . MET A 1 205 ? 12.874 3.355 -24.545 1.00 93.62 205 MET A CA 1
ATOM 1700 C C . MET A 1 205 ? 13.037 2.773 -25.949 1.00 93.62 205 MET A C 1
ATOM 1702 O O . MET A 1 205 ? 13.641 3.431 -26.797 1.00 93.62 205 MET A O 1
ATOM 1706 N N . ILE A 1 206 ? 12.421 1.617 -26.228 1.00 92.94 206 ILE A N 1
ATOM 1707 C CA . ILE A 1 206 ? 12.431 0.997 -27.563 1.00 92.94 206 ILE A CA 1
ATOM 1708 C C . ILE A 1 206 ? 11.975 2.002 -28.622 1.00 92.94 206 ILE A C 1
ATOM 1710 O O . ILE A 1 206 ? 12.681 2.263 -29.597 1.00 92.94 206 ILE A O 1
ATOM 1714 N N . ASN A 1 207 ? 10.819 2.629 -28.397 1.00 91.94 207 ASN A N 1
ATOM 1715 C CA . ASN A 1 207 ? 10.250 3.603 -29.326 1.00 91.94 207 ASN A CA 1
ATOM 1716 C C . ASN A 1 207 ? 11.144 4.837 -29.522 1.00 91.94 207 ASN A C 1
ATOM 1718 O O . ASN A 1 207 ? 11.284 5.329 -30.643 1.00 91.94 207 ASN A O 1
ATOM 1722 N N . LYS A 1 208 ? 11.771 5.342 -28.452 1.00 91.75 208 LYS A N 1
ATOM 1723 C CA . LYS A 1 208 ? 12.696 6.484 -28.531 1.00 91.75 208 LYS A CA 1
ATOM 1724 C C . LYS A 1 208 ? 13.947 6.144 -29.337 1.00 91.75 208 LYS A C 1
ATOM 1726 O O . LYS A 1 208 ? 14.352 6.951 -30.167 1.00 91.75 208 LYS A O 1
ATOM 1731 N N . ILE A 1 209 ? 14.537 4.970 -29.120 1.00 90.31 209 ILE A N 1
ATOM 1732 C CA . ILE A 1 209 ? 15.781 4.562 -29.788 1.00 90.31 209 ILE A CA 1
ATOM 1733 C C . ILE A 1 209 ? 15.520 4.218 -31.255 1.00 90.31 209 ILE A C 1
ATOM 1735 O O . ILE A 1 209 ? 16.257 4.688 -32.121 1.00 90.31 209 ILE A O 1
ATOM 1739 N N . LYS A 1 210 ? 14.427 3.504 -31.568 1.00 89.50 210 LYS A N 1
ATOM 1740 C CA . LYS A 1 210 ? 14.035 3.202 -32.958 1.00 89.50 210 LYS A CA 1
ATOM 1741 C C . LYS A 1 210 ? 13.911 4.461 -33.821 1.00 89.50 210 LYS A C 1
ATOM 1743 O O . LYS A 1 210 ? 14.348 4.454 -34.962 1.00 89.50 210 LYS A O 1
ATOM 1748 N N . ARG A 1 211 ? 13.394 5.566 -33.270 1.00 87.75 211 ARG A N 1
ATOM 1749 C CA . ARG A 1 211 ? 13.272 6.851 -33.990 1.00 87.75 211 ARG A CA 1
ATOM 1750 C C . ARG A 1 211 ? 14.610 7.513 -34.329 1.00 87.75 211 ARG A C 1
ATOM 1752 O O . ARG A 1 211 ? 14.644 8.392 -35.189 1.00 87.75 211 ARG A O 1
ATOM 1759 N N . ILE A 1 212 ? 15.679 7.160 -33.620 1.00 86.62 212 ILE A N 1
ATOM 1760 C CA . ILE A 1 212 ? 17.002 7.792 -33.734 1.00 86.62 212 ILE A CA 1
ATOM 1761 C C . ILE A 1 212 ? 17.976 6.887 -34.499 1.00 86.62 212 ILE A C 1
ATOM 1763 O O . ILE A 1 212 ? 18.923 7.390 -35.107 1.00 86.62 212 ILE A O 1
ATOM 1767 N N . LYS A 1 213 ? 17.705 5.576 -34.535 1.00 78.19 213 LYS A N 1
ATOM 1768 C CA . LYS A 1 213 ? 18.425 4.599 -35.356 1.00 78.19 213 LYS A CA 1
ATOM 1769 C C . LYS A 1 213 ? 18.504 5.093 -36.810 1.00 78.19 213 LYS A C 1
ATOM 1771 O O . LYS A 1 213 ? 17.499 5.498 -37.383 1.00 78.19 213 LYS A O 1
ATOM 1776 N N . GLY A 1 214 ? 19.716 5.117 -37.369 1.00 72.94 214 GLY A N 1
ATOM 1777 C CA . GLY A 1 214 ? 19.988 5.576 -38.741 1.00 72.94 214 GLY A CA 1
ATOM 1778 C C . GLY A 1 214 ? 20.181 7.089 -38.927 1.00 72.94 214 GLY A C 1
ATOM 1779 O O . GLY A 1 214 ? 20.471 7.523 -40.034 1.00 72.94 214 GLY A O 1
ATOM 1780 N N . ARG A 1 215 ? 20.060 7.916 -37.875 1.00 79.38 215 ARG A N 1
ATOM 1781 C CA . ARG A 1 215 ? 20.287 9.375 -37.966 1.00 79.38 215 ARG A CA 1
ATOM 1782 C C . ARG A 1 215 ? 21.727 9.775 -37.626 1.00 79.38 215 ARG A C 1
ATOM 1784 O O . ARG A 1 215 ? 22.390 9.119 -36.821 1.00 79.38 215 ARG A O 1
ATOM 1791 N N . GLN A 1 216 ? 22.173 10.933 -38.123 1.00 65.19 216 GLN A N 1
ATOM 1792 C CA . GLN A 1 216 ? 23.438 11.548 -37.696 1.00 65.19 216 GLN A CA 1
ATOM 1793 C C . GLN A 1 216 ? 23.489 11.761 -36.165 1.00 65.19 216 GLN A C 1
ATOM 1795 O O . GLN A 1 216 ? 22.495 12.138 -35.519 1.00 65.19 216 GLN A O 1
ATOM 1800 N N . HIS A 1 217 ? 24.674 11.518 -35.590 1.00 77.31 217 HIS A N 1
ATOM 1801 C CA . HIS A 1 217 ? 24.972 11.566 -34.150 1.00 77.31 217 HIS A CA 1
ATOM 1802 C C . HIS A 1 217 ? 24.112 10.635 -33.271 1.00 77.31 217 HIS A C 1
ATOM 1804 O O . HIS A 1 217 ? 23.802 10.973 -32.123 1.00 77.31 217 HIS A O 1
ATOM 1810 N N . ASN A 1 218 ? 23.736 9.459 -33.788 1.00 81.69 218 ASN A N 1
ATOM 1811 C CA . ASN A 1 218 ? 22.931 8.462 -33.070 1.00 81.69 218 ASN A CA 1
ATOM 1812 C C . ASN A 1 218 ? 23.499 8.134 -31.671 1.00 81.69 218 ASN A C 1
ATOM 1814 O O . ASN A 1 218 ? 22.775 8.203 -30.681 1.00 81.69 218 ASN A O 1
ATOM 1818 N N . HIS A 1 219 ? 24.817 7.920 -31.564 1.00 86.06 219 HIS A N 1
ATOM 1819 C CA . HIS A 1 219 ? 25.491 7.609 -30.296 1.00 86.06 219 HIS A CA 1
ATOM 1820 C C . HIS A 1 219 ? 25.211 8.641 -29.185 1.00 86.06 219 HIS A C 1
ATOM 1822 O O . HIS A 1 219 ? 24.642 8.297 -28.148 1.00 86.06 219 HIS A O 1
ATOM 1828 N N . ARG A 1 220 ? 25.530 9.927 -29.413 1.00 87.25 220 ARG A N 1
ATOM 1829 C CA . ARG A 1 220 ? 25.328 11.000 -28.415 1.00 87.25 220 ARG A CA 1
ATOM 1830 C C . ARG A 1 220 ? 23.857 11.128 -28.002 1.00 87.25 220 ARG A C 1
ATOM 1832 O O . ARG A 1 220 ? 23.551 11.344 -26.829 1.00 87.25 220 ARG A O 1
ATOM 1839 N N . LYS A 1 221 ? 22.933 10.990 -28.960 1.00 88.25 221 LYS A N 1
ATOM 1840 C CA . LYS A 1 221 ? 21.487 11.069 -28.704 1.00 88.25 221 LYS A CA 1
ATOM 1841 C C . LYS A 1 221 ? 20.997 9.896 -27.848 1.00 88.25 221 LYS A C 1
ATOM 1843 O O . LYS A 1 221 ? 20.239 10.139 -26.908 1.00 88.25 221 LYS A O 1
ATOM 1848 N N . CYS A 1 222 ? 21.450 8.673 -28.127 1.00 89.50 222 CYS A N 1
ATOM 1849 C CA . CYS A 1 222 ? 21.146 7.481 -27.330 1.00 89.50 222 CYS A CA 1
ATOM 1850 C C . CYS A 1 222 ? 21.656 7.608 -25.892 1.00 89.50 222 CYS A C 1
ATOM 1852 O O . CYS A 1 222 ? 20.862 7.457 -24.965 1.00 89.50 222 CYS A O 1
ATOM 1854 N N . VAL A 1 223 ? 22.928 7.977 -25.703 1.00 90.88 223 VAL A N 1
ATOM 1855 C CA . VAL A 1 223 ? 23.529 8.168 -24.369 1.00 90.88 223 VAL A CA 1
ATOM 1856 C C . VAL A 1 223 ? 22.725 9.173 -23.543 1.00 90.88 223 VAL A C 1
ATOM 1858 O O . VAL A 1 223 ? 22.365 8.901 -22.400 1.00 90.88 223 VAL A O 1
ATOM 1861 N N . ARG A 1 224 ? 22.355 10.318 -24.134 1.00 92.50 224 ARG A N 1
ATOM 1862 C CA . ARG A 1 224 ? 21.551 11.341 -23.443 1.00 92.50 224 ARG A CA 1
ATOM 1863 C C . ARG A 1 224 ? 20.179 10.822 -23.004 1.00 92.50 224 ARG A C 1
ATOM 1865 O O . ARG A 1 224 ? 19.672 11.237 -21.963 1.00 92.50 224 ARG A O 1
ATOM 1872 N N . ILE A 1 225 ? 19.552 9.959 -23.803 1.00 92.31 225 ILE A N 1
ATOM 1873 C CA . ILE A 1 225 ? 18.262 9.352 -23.456 1.00 92.31 225 ILE A CA 1
ATOM 1874 C C . ILE A 1 225 ? 18.439 8.368 -22.309 1.00 92.31 225 ILE A C 1
ATOM 1876 O O . ILE A 1 225 ? 17.698 8.468 -21.338 1.00 92.31 225 ILE A O 1
ATOM 1880 N N . ILE A 1 226 ? 19.422 7.475 -22.403 1.00 93.00 226 ILE A N 1
ATOM 1881 C CA . ILE A 1 226 ? 19.682 6.446 -21.395 1.00 93.00 226 ILE A CA 1
ATOM 1882 C C . ILE A 1 226 ? 20.019 7.089 -20.050 1.00 93.00 226 ILE A C 1
ATOM 1884 O O . ILE A 1 226 ? 19.316 6.828 -19.081 1.00 93.00 226 ILE A O 1
ATOM 1888 N N . LYS A 1 227 ? 20.971 8.031 -20.000 1.00 92.81 227 LYS A N 1
ATOM 1889 C CA . LYS A 1 227 ? 21.318 8.743 -18.754 1.00 92.81 227 LYS A CA 1
ATOM 1890 C C . LYS A 1 227 ? 20.106 9.425 -18.110 1.00 92.81 227 LYS A C 1
ATOM 1892 O O . LYS A 1 227 ? 19.936 9.388 -16.896 1.00 92.81 227 LYS A O 1
ATOM 1897 N N . ARG A 1 228 ? 19.206 9.997 -18.920 1.00 92.56 228 ARG A N 1
ATOM 1898 C CA . ARG A 1 228 ? 17.953 10.593 -18.427 1.00 92.56 228 ARG A CA 1
ATOM 1899 C C . ARG A 1 228 ? 16.974 9.552 -17.877 1.00 92.56 228 ARG A C 1
ATOM 1901 O O . ARG A 1 228 ? 16.216 9.880 -16.970 1.00 92.56 228 ARG A O 1
ATOM 1908 N N . LEU A 1 229 ? 16.911 8.360 -18.468 1.00 91.81 229 LEU A N 1
ATOM 1909 C CA . LEU A 1 229 ? 16.055 7.277 -17.985 1.00 91.81 229 LEU A CA 1
ATOM 1910 C C . LEU A 1 229 ? 16.588 6.719 -16.664 1.00 91.81 229 LEU A C 1
ATOM 1912 O O . LEU A 1 229 ? 15.815 6.630 -15.718 1.00 91.81 229 LEU A O 1
ATOM 1916 N N . LEU A 1 230 ? 17.896 6.468 -16.567 1.00 91.38 230 LEU A N 1
ATOM 1917 C CA . LEU A 1 230 ? 18.545 6.015 -15.331 1.00 91.38 230 LEU A CA 1
ATOM 1918 C C . LEU A 1 230 ? 18.290 6.994 -14.177 1.00 91.38 230 LEU A C 1
ATOM 1920 O O . LEU A 1 230 ? 17.800 6.597 -13.126 1.00 91.38 230 LEU A O 1
ATOM 1924 N N . TYR A 1 231 ? 18.451 8.301 -14.420 1.00 89.06 231 TYR A N 1
ATOM 1925 C CA . TYR A 1 231 ? 18.113 9.338 -13.434 1.00 89.06 231 TYR A CA 1
ATOM 1926 C C . TYR A 1 231 ? 16.639 9.310 -12.976 1.00 89.06 231 TYR A C 1
ATOM 1928 O O . TYR A 1 231 ? 16.303 9.781 -11.896 1.00 89.06 231 TYR A O 1
ATOM 1936 N N . ARG A 1 232 ? 15.725 8.765 -13.787 1.00 88.88 232 ARG A N 1
ATOM 1937 C CA . ARG A 1 232 ? 14.295 8.640 -13.454 1.00 88.88 232 ARG A CA 1
ATOM 1938 C C . ARG A 1 232 ? 13.950 7.336 -12.728 1.00 88.88 232 ARG A C 1
ATOM 1940 O O . ARG A 1 232 ? 12.761 7.041 -12.616 1.00 88.88 232 ARG A O 1
ATOM 1947 N N . GLY A 1 233 ? 14.948 6.581 -12.273 1.00 87.00 233 GLY A N 1
ATOM 1948 C CA . GLY A 1 233 ? 14.764 5.312 -11.567 1.00 87.00 233 GLY A CA 1
ATOM 1949 C C . GLY A 1 233 ? 14.519 4.121 -12.495 1.00 87.00 233 GLY A C 1
ATOM 1950 O O . GLY A 1 233 ? 13.852 3.171 -12.098 1.00 87.00 233 GLY A O 1
ATOM 1951 N N . TYR A 1 234 ? 14.991 4.187 -13.746 1.00 92.94 234 TYR A N 1
ATOM 1952 C CA . TYR A 1 234 ? 14.990 3.020 -14.630 1.00 92.94 234 TYR A CA 1
ATOM 1953 C C . TYR A 1 234 ? 16.137 2.109 -14.220 1.00 92.94 234 TYR A C 1
ATOM 1955 O O . TYR A 1 234 ? 17.275 2.560 -14.108 1.00 92.94 234 TYR A O 1
ATOM 1963 N N . ASP A 1 235 ? 15.828 0.830 -14.065 1.00 92.50 235 ASP A N 1
ATOM 1964 C CA . ASP A 1 235 ? 16.805 -0.200 -13.750 1.00 92.50 235 ASP A CA 1
ATOM 1965 C C . ASP A 1 235 ? 17.886 -0.343 -14.851 1.00 92.50 235 ASP A C 1
ATOM 1967 O O . ASP A 1 235 ? 17.533 -0.460 -16.039 1.00 92.50 235 ASP A O 1
ATOM 1971 N N . PRO A 1 236 ? 19.185 -0.338 -14.491 1.00 92.69 236 PRO A N 1
ATOM 1972 C CA . PRO A 1 236 ? 20.295 -0.531 -15.425 1.00 92.69 236 PRO A CA 1
ATOM 1973 C C . PRO A 1 236 ? 20.218 -1.842 -16.218 1.00 92.69 236 PRO A C 1
ATOM 1975 O O . PRO A 1 236 ? 20.382 -1.823 -17.442 1.00 92.69 236 PRO A O 1
ATOM 1978 N N . ASN A 1 237 ? 19.879 -2.961 -15.573 1.00 91.75 237 ASN A N 1
ATOM 1979 C CA . ASN A 1 237 ? 19.886 -4.292 -16.192 1.00 91.75 237 ASN A CA 1
ATOM 1980 C C . ASN A 1 237 ? 18.760 -4.408 -17.230 1.00 91.75 237 ASN A C 1
ATOM 1982 O O . ASN A 1 237 ? 18.967 -4.830 -18.372 1.00 91.75 237 ASN A O 1
ATOM 1986 N N . VAL A 1 238 ? 17.549 -3.964 -16.882 1.00 93.12 238 VAL A N 1
ATOM 1987 C CA . VAL A 1 238 ? 16.415 -3.861 -17.816 1.00 93.12 238 VAL A CA 1
ATOM 1988 C C . VAL A 1 238 ? 16.741 -2.877 -18.941 1.00 93.12 238 VAL A C 1
ATOM 1990 O O . VAL A 1 238 ? 16.384 -3.124 -20.094 1.00 93.12 238 VAL A O 1
ATOM 1993 N N . THR A 1 239 ? 17.454 -1.784 -18.655 1.00 93.19 239 THR A N 1
ATOM 1994 C CA . THR A 1 239 ? 17.879 -0.808 -19.671 1.00 93.19 239 THR A CA 1
ATOM 1995 C C . THR A 1 239 ? 18.842 -1.442 -20.677 1.00 93.19 239 THR A C 1
ATOM 1997 O O . THR A 1 239 ? 18.610 -1.330 -21.883 1.00 93.19 239 THR A O 1
ATOM 2000 N N . ARG A 1 240 ? 19.870 -2.169 -20.216 1.00 91.75 240 ARG A N 1
ATOM 2001 C CA . ARG A 1 240 ? 20.809 -2.923 -21.068 1.00 91.75 240 ARG A CA 1
ATOM 2002 C C . ARG A 1 240 ? 20.081 -3.949 -21.935 1.00 91.75 240 ARG A C 1
ATOM 2004 O O . ARG A 1 240 ? 20.261 -3.943 -23.156 1.00 91.75 240 ARG A O 1
ATOM 2011 N N . ARG A 1 241 ? 19.207 -4.766 -21.333 1.00 91.69 241 ARG A N 1
ATOM 2012 C CA . ARG A 1 241 ? 18.379 -5.749 -22.057 1.00 91.69 241 ARG A CA 1
ATOM 2013 C C . ARG A 1 241 ? 17.508 -5.074 -23.115 1.00 91.69 241 ARG A C 1
ATOM 2015 O O . ARG A 1 241 ? 17.530 -5.456 -24.281 1.00 91.69 241 ARG A O 1
ATOM 2022 N N . THR A 1 242 ? 16.818 -3.995 -22.744 1.00 93.38 242 THR A N 1
ATOM 2023 C CA . THR A 1 242 ? 15.964 -3.224 -23.660 1.00 93.38 242 THR A CA 1
ATOM 2024 C C . THR A 1 242 ? 16.755 -2.623 -24.823 1.00 93.38 242 THR A C 1
ATOM 2026 O O . THR A 1 242 ? 16.258 -2.574 -25.949 1.00 93.38 242 THR A O 1
ATOM 2029 N N . LEU A 1 243 ? 17.987 -2.163 -24.580 1.00 91.56 243 LEU A N 1
ATOM 2030 C CA . LEU A 1 243 ? 18.865 -1.642 -25.627 1.00 91.56 243 LEU A CA 1
ATOM 2031 C C . LEU A 1 243 ? 19.231 -2.729 -26.648 1.00 91.56 243 LEU A C 1
ATOM 2033 O O . LEU A 1 243 ? 19.180 -2.464 -27.851 1.00 91.56 243 LEU A O 1
ATOM 2037 N N . GLY A 1 244 ? 19.542 -3.938 -26.167 1.00 89.19 244 GLY A N 1
ATOM 2038 C CA . GLY A 1 244 ? 19.893 -5.097 -26.996 1.00 89.19 244 GLY A CA 1
ATOM 2039 C C . GLY A 1 244 ? 18.745 -5.607 -27.874 1.00 89.19 244 GLY A C 1
ATOM 2040 O O . GLY A 1 244 ? 18.993 -6.272 -28.871 1.00 89.19 244 GLY A O 1
ATOM 2041 N N . LEU A 1 245 ? 17.493 -5.251 -27.564 1.00 89.69 245 LEU A N 1
ATOM 2042 C CA . LEU A 1 245 ? 16.336 -5.539 -28.427 1.00 89.69 245 LEU A CA 1
ATOM 2043 C C . LEU A 1 245 ? 16.237 -4.604 -29.645 1.00 89.69 245 LEU A C 1
ATOM 2045 O O . LEU A 1 245 ? 15.455 -4.852 -30.562 1.00 89.69 245 LEU A O 1
ATOM 2049 N N . VAL A 1 246 ? 16.959 -3.478 -29.647 1.00 88.56 246 VAL A N 1
ATOM 2050 C CA . VAL A 1 246 ? 16.856 -2.446 -30.698 1.00 88.56 246 VAL A CA 1
ATOM 2051 C C . VAL A 1 246 ? 18.136 -2.320 -31.514 1.00 88.56 246 VAL A C 1
ATOM 2053 O O . VAL A 1 246 ? 18.086 -2.085 -32.733 1.00 88.56 246 VAL A O 1
ATOM 2056 N N . LEU A 1 247 ? 19.276 -2.418 -30.837 1.00 86.44 247 LEU A N 1
ATOM 2057 C CA . LEU A 1 247 ? 20.603 -2.396 -31.431 1.00 86.44 247 LEU A CA 1
ATOM 2058 C C . LEU A 1 247 ? 21.170 -3.809 -31.410 1.00 86.44 247 LEU A C 1
ATOM 2060 O O . LEU A 1 247 ? 21.031 -4.508 -30.413 1.00 86.44 247 LEU A O 1
ATOM 2064 N N . ASP A 1 248 ? 21.821 -4.195 -32.502 1.00 82.06 248 ASP A N 1
ATOM 2065 C CA . ASP A 1 248 ? 22.544 -5.457 -32.556 1.00 82.06 248 ASP A CA 1
ATOM 2066 C C . ASP A 1 248 ? 23.701 -5.421 -31.543 1.00 82.06 248 ASP A C 1
ATOM 2068 O O . ASP A 1 248 ? 24.515 -4.487 -31.536 1.00 82.06 248 ASP A O 1
ATOM 2072 N N . GLN A 1 249 ? 23.727 -6.425 -30.669 1.00 83.00 249 GLN A N 1
ATOM 2073 C CA . GLN A 1 249 ? 24.665 -6.548 -29.556 1.00 83.00 249 GLN A CA 1
ATOM 2074 C C . GLN A 1 249 ? 26.116 -6.707 -30.033 1.00 83.00 249 GLN A C 1
ATOM 2076 O O . GLN A 1 249 ? 27.049 -6.357 -29.309 1.00 83.00 249 GLN A O 1
ATOM 2081 N N . SER A 1 250 ? 26.315 -7.160 -31.275 1.00 77.25 250 SER A N 1
ATOM 2082 C CA . SER A 1 250 ? 27.637 -7.279 -31.894 1.00 77.25 250 SER A CA 1
ATOM 2083 C C . SER A 1 250 ? 28.249 -5.923 -32.285 1.00 77.25 250 SER A C 1
ATOM 2085 O O . SER A 1 250 ? 29.462 -5.809 -32.472 1.00 77.25 250 SER A O 1
ATOM 2087 N N . THR A 1 251 ? 27.436 -4.863 -32.377 1.00 82.12 251 THR A N 1
ATOM 2088 C CA . THR A 1 251 ? 27.879 -3.580 -32.938 1.00 82.12 251 THR A CA 1
ATOM 2089 C C . THR A 1 251 ? 28.759 -2.773 -31.981 1.00 82.12 251 THR A C 1
ATOM 2091 O O . THR A 1 251 ? 28.476 -2.636 -30.790 1.00 82.12 251 THR A O 1
ATOM 2094 N N . VAL A 1 252 ? 29.784 -2.107 -32.532 1.00 82.69 252 VAL A N 1
ATOM 2095 C CA . VAL A 1 252 ? 30.635 -1.145 -31.797 1.00 82.69 252 VAL A CA 1
ATOM 2096 C C . VAL A 1 252 ? 29.796 -0.038 -31.151 1.00 82.69 252 VAL A C 1
ATOM 2098 O O . VAL A 1 252 ? 30.083 0.416 -30.046 1.00 82.69 252 VAL A O 1
ATOM 2101 N N . LEU A 1 253 ? 28.717 0.383 -31.822 1.00 82.50 253 LEU A N 1
ATOM 2102 C CA . LEU A 1 253 ? 27.791 1.380 -31.296 1.00 82.50 253 LEU A CA 1
ATOM 2103 C C . LEU A 1 253 ? 27.125 0.915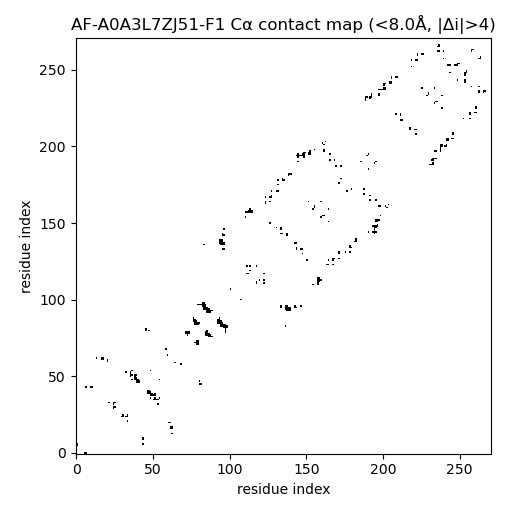 -29.993 1.00 82.50 253 LEU A C 1
ATOM 2105 O O . LEU A 1 253 ? 27.011 1.721 -29.071 1.00 82.50 253 LEU A O 1
ATOM 2109 N N . TYR A 1 254 ? 26.686 -0.345 -29.923 1.00 84.62 254 TYR A N 1
ATOM 2110 C CA . TYR A 1 254 ? 26.072 -0.921 -28.728 1.00 84.62 254 TYR A CA 1
ATOM 2111 C C . TYR A 1 254 ? 27.065 -0.958 -27.563 1.00 84.62 254 TYR A C 1
ATOM 2113 O O . TYR A 1 254 ? 26.790 -0.357 -26.523 1.00 84.62 254 TYR A O 1
ATOM 2121 N N . LYS A 1 255 ? 28.251 -1.547 -27.773 1.00 85.56 255 LYS A N 1
ATOM 2122 C CA . LYS A 1 255 ? 29.308 -1.651 -26.748 1.00 85.56 255 LYS A CA 1
ATOM 2123 C C . LYS A 1 255 ? 29.708 -0.282 -26.194 1.00 85.56 255 LYS A C 1
ATOM 2125 O O . LYS A 1 255 ? 29.636 -0.050 -24.991 1.00 85.56 255 LYS A O 1
ATOM 2130 N N . ARG A 1 256 ? 29.954 0.686 -27.084 1.00 86.31 256 ARG A N 1
ATOM 2131 C CA . ARG A 1 256 ? 30.305 2.060 -26.697 1.00 86.31 256 ARG A CA 1
ATOM 2132 C C . ARG A 1 256 ? 29.203 2.751 -25.888 1.00 86.31 256 ARG A C 1
ATOM 2134 O O . ARG A 1 256 ? 29.495 3.570 -25.019 1.00 86.31 256 ARG A O 1
ATOM 2141 N N . ILE A 1 257 ? 27.925 2.485 -26.183 1.00 86.88 257 ILE A N 1
ATOM 2142 C CA . ILE A 1 257 ? 26.806 3.038 -25.401 1.00 86.88 257 ILE A CA 1
ATOM 2143 C C . ILE A 1 257 ? 26.777 2.430 -23.996 1.00 86.88 257 ILE A C 1
ATOM 2145 O O . ILE A 1 257 ? 26.558 3.187 -23.050 1.00 86.88 257 ILE A O 1
ATOM 2149 N N . LEU A 1 258 ? 26.994 1.115 -23.865 1.00 87.25 258 LEU A N 1
ATOM 2150 C CA . LEU A 1 258 ? 27.031 0.446 -22.562 1.00 87.25 258 LEU A CA 1
ATOM 2151 C C . LEU A 1 258 ? 28.140 1.018 -21.679 1.00 87.25 258 LEU A C 1
ATOM 2153 O O . LEU A 1 258 ? 27.849 1.445 -20.565 1.00 87.25 258 LEU A O 1
ATOM 2157 N N . GLU A 1 259 ? 29.359 1.128 -22.206 1.00 86.94 259 GLU A N 1
ATOM 2158 C CA . GLU A 1 259 ? 30.505 1.722 -21.502 1.00 86.94 259 GLU A CA 1
ATOM 2159 C C . GLU A 1 259 ? 30.204 3.164 -21.064 1.00 86.94 259 GLU A C 1
ATOM 2161 O O . GLU A 1 259 ? 30.318 3.522 -19.895 1.00 86.94 259 GLU A O 1
ATOM 2166 N N . THR A 1 260 ? 29.714 4.003 -21.986 1.00 88.12 260 THR A N 1
ATOM 2167 C CA . THR A 1 260 ? 29.455 5.430 -21.702 1.00 88.12 260 THR A CA 1
ATOM 2168 C C . THR A 1 260 ? 28.324 5.647 -20.684 1.00 88.12 260 THR A C 1
ATOM 2170 O O . THR A 1 260 ? 28.233 6.710 -20.054 1.00 88.12 260 THR A O 1
ATOM 2173 N N . CYS A 1 261 ? 27.412 4.681 -20.566 1.00 86.94 261 CYS A N 1
ATOM 2174 C CA . CYS A 1 261 ? 26.280 4.723 -19.643 1.00 86.94 261 CYS A CA 1
ATOM 2175 C C . CYS A 1 261 ? 26.485 3.846 -18.404 1.00 86.94 261 CYS A C 1
ATOM 2177 O O . CYS A 1 261 ? 25.508 3.674 -17.680 1.00 86.94 261 CYS A O 1
ATOM 2179 N N . THR A 1 262 ? 27.696 3.307 -18.193 1.00 85.19 262 THR A N 1
ATOM 2180 C CA . THR A 1 262 ? 28.044 2.417 -17.070 1.00 85.19 262 THR A CA 1
ATOM 2181 C C . THR A 1 262 ? 27.045 1.268 -16.906 1.00 85.19 262 THR A C 1
ATOM 2183 O O . THR A 1 262 ? 26.520 1.029 -15.826 1.00 85.19 262 THR A O 1
ATOM 2186 N N . LEU A 1 263 ? 26.721 0.604 -18.019 1.00 82.69 263 LEU A N 1
ATOM 2187 C CA . LEU A 1 263 ? 25.815 -0.553 -18.077 1.00 82.69 263 LEU A CA 1
ATOM 2188 C C . LEU A 1 263 ? 26.579 -1.882 -18.248 1.00 82.69 263 LEU A C 1
ATOM 2190 O O . LEU A 1 263 ? 25.973 -2.903 -18.570 1.00 82.69 263 LEU A O 1
ATOM 2194 N N . THR A 1 264 ? 27.908 -1.859 -18.134 1.00 69.56 264 THR A N 1
ATOM 2195 C CA . THR A 1 264 ? 28.796 -3.008 -18.374 1.00 69.56 264 THR A CA 1
ATOM 2196 C C . THR A 1 264 ? 28.811 -3.994 -17.211 1.00 69.56 264 THR A C 1
ATOM 2198 O O . THR A 1 264 ? 28.821 -5.193 -17.462 1.00 69.56 264 THR A O 1
ATOM 2201 N N . ASP A 1 265 ? 28.684 -3.502 -15.977 1.00 57.62 265 ASP A N 1
ATOM 2202 C CA . ASP A 1 265 ? 28.875 -4.283 -14.738 1.00 57.62 265 ASP A CA 1
ATOM 2203 C C . ASP A 1 265 ? 27.544 -4.768 -14.138 1.00 57.62 265 ASP A C 1
ATOM 2205 O O . ASP A 1 265 ? 27.415 -5.080 -12.959 1.00 57.62 265 ASP A O 1
ATOM 2209 N N . CYS A 1 266 ? 26.509 -4.775 -14.967 1.00 54.28 266 CYS A N 1
ATOM 2210 C CA . CYS A 1 266 ? 25.205 -5.312 -14.641 1.00 54.28 266 CYS A CA 1
ATOM 2211 C C . CYS A 1 266 ? 25.293 -6.839 -14.692 1.00 54.28 266 CYS A C 1
ATOM 2213 O O . CYS A 1 266 ? 25.269 -7.375 -15.803 1.00 54.28 266 CYS A O 1
ATOM 2215 N N . ASP A 1 267 ? 25.421 -7.503 -13.536 1.00 43.88 267 ASP A N 1
ATOM 2216 C CA . ASP A 1 267 ? 25.415 -8.966 -13.427 1.00 43.88 267 ASP A CA 1
ATOM 2217 C C . ASP A 1 267 ? 24.331 -9.555 -14.333 1.00 43.88 267 ASP A C 1
ATOM 2219 O O . ASP A 1 267 ? 23.141 -9.224 -14.223 1.00 43.88 267 ASP A O 1
ATOM 2223 N N . ASP A 1 268 ? 24.759 -10.417 -15.256 1.00 42.88 268 ASP A N 1
ATOM 2224 C CA . ASP A 1 268 ? 23.874 -11.250 -16.055 1.00 42.88 268 ASP A CA 1
ATOM 2225 C C . ASP A 1 268 ? 23.288 -12.308 -15.108 1.00 42.88 268 ASP A C 1
ATOM 2227 O O . ASP A 1 268 ? 23.698 -13.465 -15.094 1.00 42.88 268 ASP A O 1
ATOM 2231 N N . GLY A 1 269 ? 22.344 -11.883 -14.264 1.00 43.31 269 GLY A N 1
ATOM 2232 C CA . GLY A 1 269 ? 21.460 -12.769 -13.528 1.00 43.31 269 GLY A CA 1
ATOM 2233 C C . GLY A 1 269 ? 20.680 -13.587 -14.547 1.00 43.31 269 GLY A C 1
ATOM 2234 O O . GLY A 1 269 ? 19.667 -13.134 -15.086 1.00 43.31 269 GLY A O 1
ATOM 2235 N N . THR A 1 270 ? 21.218 -14.760 -14.868 1.00 30.67 270 THR A N 1
ATOM 2236 C CA . THR A 1 270 ? 20.506 -15.840 -15.543 1.00 30.67 270 THR A CA 1
ATOM 2237 C C . THR A 1 270 ? 19.184 -16.109 -14.814 1.00 30.67 270 THR A C 1
ATOM 2239 O O . THR A 1 270 ? 19.138 -15.933 -13.595 1.00 30.67 270 THR A O 1
ATOM 2242 N N . PRO A 1 271 ? 18.116 -16.446 -15.561 1.00 41.69 271 PRO A N 1
ATOM 2243 C CA . PRO A 1 271 ? 16.747 -16.528 -15.047 1.00 41.69 271 PRO A CA 1
ATOM 2244 C C . PRO A 1 271 ? 16.582 -17.458 -13.845 1.00 41.69 271 PRO A C 1
ATOM 2246 O O . PRO A 1 271 ? 17.314 -18.470 -13.773 1.00 41.69 271 PRO A O 1
#

Sequence (271 aa):
MGTNCAPLVADLFLYTYEKEFIQNLQKQRKFDELKCFNNTSRYLDDILTIDNPAFELYKNEIYPQELTLNKANLSNTETPFLDLNIKIVNGKIHTSVYDKRDDFGFNIVNFPWLDGDVPRLPSYGIYISQLIRYARACTDILDFHSRNLQITKKLLGQGFRFHKLVKTFWKFYKNYSQLLLKFGSIHATEYITMGITQPVFYGDMINKIKRIKGRQHNHRKCVRIIKRLLYRGYDPNVTRRTLGLVLDQSTVLYKRILETCTLTDCDDGTP

Nearest PDB structures (foldseek):
  2ld7-assembly1_B  TM=5.210E-01  e=6.988E+00  Mus musculus
  8gel-assembly1_A  TM=2.536E-01  e=5.295E-01  synthetic construct